Protein AF-A0A8H7QJW5-F1 (afdb_monomer)

Organism: NCBI:txid64648

Sequence (229 aa):
MGAQTSKVARKLPTKARPETLKNVPTESPTTLASTAPAFAESKTELIEEDGRDPQLHEKLKSLGPVTIQPTVTKMRTSDTMLGIIKKRNEAEQKEIKGLTVSDGLISIDSLFTLLEQRKRLNPGEIDKPEIRQALLKKYEIDEPTLSTLLNNYNTMSIMPPAIDDKEERRVSVWITDKVDWETQVRNVHERNEKIKKERQEAIKDNNRALKQEGEKEDQKLKDLFDESY

Radius of gyration: 37.36 Å; Cα contacts (8 Å, |Δi|>4): 120; chains: 1; bounding box: 93×72×127 Å

Structure (mmCIF, N/CA/C/O backbone):
data_AF-A0A8H7QJW5-F1
#
_entry.id   AF-A0A8H7QJW5-F1
#
loop_
_atom_site.group_PDB
_atom_site.id
_atom_site.type_symbol
_atom_site.label_atom_id
_atom_site.label_alt_id
_atom_site.label_comp_id
_atom_site.label_asym_id
_atom_site.label_entity_id
_atom_site.label_seq_id
_atom_site.pdbx_PDB_ins_code
_atom_site.Cartn_x
_atom_site.Cartn_y
_atom_site.Cartn_z
_atom_site.occupancy
_atom_site.B_iso_or_equiv
_atom_site.auth_seq_id
_atom_site.auth_comp_id
_atom_site.auth_asym_id
_atom_site.auth_atom_id
_atom_site.pdbx_PDB_model_num
ATOM 1 N N . MET A 1 1 ? -65.059 -4.384 53.707 1.00 46.22 1 MET A N 1
ATOM 2 C CA . MET A 1 1 ? -65.065 -5.514 52.748 1.00 46.22 1 MET A CA 1
ATOM 3 C C . MET A 1 1 ? -64.548 -4.958 51.426 1.00 46.22 1 MET A C 1
ATOM 5 O O . MET A 1 1 ? -65.096 -3.961 51.002 1.00 46.22 1 MET A O 1
ATOM 9 N N . GLY A 1 2 ? -63.477 -5.379 50.760 1.00 47.53 2 GLY A N 1
ATOM 10 C CA . GLY A 1 2 ? -62.677 -6.599 50.779 1.00 47.53 2 GLY A CA 1
ATOM 11 C C . GLY A 1 2 ? -62.373 -6.924 49.310 1.00 47.53 2 GLY A C 1
ATOM 12 O O . GLY A 1 2 ? -63.203 -7.541 48.660 1.00 47.53 2 GLY A O 1
ATOM 13 N N . ALA A 1 3 ? -61.243 -6.462 48.765 1.00 43.09 3 ALA A N 1
ATOM 14 C CA . ALA A 1 3 ? -60.819 -6.786 47.398 1.00 43.09 3 ALA A CA 1
ATOM 15 C C . ALA A 1 3 ? -59.306 -7.053 47.376 1.00 43.09 3 ALA A C 1
ATOM 17 O O . ALA A 1 3 ? -58.499 -6.187 47.045 1.00 43.09 3 ALA A O 1
ATOM 18 N N . GLN A 1 4 ? -58.919 -8.263 47.786 1.00 48.88 4 GLN A N 1
ATOM 19 C CA . GLN A 1 4 ? -57.585 -8.802 47.538 1.00 48.88 4 GLN A CA 1
ATOM 20 C C . GLN A 1 4 ? -57.572 -9.444 46.148 1.00 48.88 4 GLN A C 1
ATOM 22 O O . GLN A 1 4 ? -58.230 -10.455 45.919 1.00 48.88 4 GLN A O 1
ATOM 27 N N . THR A 1 5 ? -56.815 -8.870 45.215 1.00 48.28 5 THR A N 1
ATOM 28 C CA . THR A 1 5 ? -56.518 -9.506 43.928 1.00 48.28 5 THR A CA 1
ATOM 29 C C . THR A 1 5 ? -55.255 -10.351 44.096 1.00 48.28 5 THR A C 1
ATOM 31 O O . THR A 1 5 ? -54.130 -9.856 44.174 1.00 48.28 5 THR A O 1
ATOM 34 N N . SER A 1 6 ? -55.437 -11.662 44.233 1.00 55.91 6 SER A N 1
ATOM 35 C CA . SER A 1 6 ? -54.343 -12.621 44.364 1.00 55.91 6 SER A CA 1
ATOM 36 C C . SER A 1 6 ? -53.583 -12.742 43.039 1.00 55.91 6 SER A C 1
ATOM 38 O O . SER A 1 6 ? -54.062 -13.358 42.085 1.00 55.91 6 SER A O 1
ATOM 40 N N . LYS A 1 7 ? -52.375 -12.174 42.974 1.00 59.06 7 LYS A N 1
ATOM 41 C CA . LYS A 1 7 ? -51.419 -12.432 41.890 1.00 59.06 7 LYS A CA 1
ATOM 42 C C . LYS A 1 7 ? -50.888 -13.860 42.028 1.00 59.06 7 LYS A C 1
ATOM 44 O O . LYS A 1 7 ? -50.027 -14.131 42.860 1.00 59.06 7 LYS A O 1
ATOM 49 N N . VAL A 1 8 ? -51.386 -14.779 41.204 1.00 53.84 8 VAL A N 1
ATOM 50 C CA . VAL A 1 8 ? -50.804 -16.120 41.067 1.00 53.84 8 VAL A CA 1
ATOM 51 C C . VAL A 1 8 ? -49.474 -15.986 40.323 1.00 53.84 8 VAL A C 1
ATOM 53 O O . VAL A 1 8 ? -49.431 -15.846 39.100 1.00 53.84 8 VAL A O 1
ATOM 56 N N . ALA A 1 9 ? -48.373 -15.999 41.074 1.00 62.84 9 ALA A N 1
ATOM 57 C CA . ALA A 1 9 ? -47.033 -16.125 40.522 1.00 62.84 9 ALA A CA 1
ATOM 58 C C . ALA A 1 9 ? -46.901 -17.515 39.882 1.00 62.84 9 ALA A C 1
ATOM 60 O O . ALA A 1 9 ? -46.851 -18.532 40.576 1.00 62.84 9 ALA A O 1
ATOM 61 N N . ARG A 1 10 ? -46.886 -17.572 38.545 1.00 64.44 10 ARG A N 1
ATOM 62 C CA . ARG A 1 10 ? -46.635 -18.816 37.807 1.00 64.44 10 ARG A CA 1
ATOM 63 C C . ARG A 1 10 ? -45.230 -19.302 38.166 1.00 64.44 10 ARG A C 1
ATOM 65 O O . ARG A 1 10 ? -44.246 -18.672 37.789 1.00 64.44 10 ARG A O 1
ATOM 72 N N . LYS A 1 11 ? -45.135 -20.403 38.914 1.00 69.06 11 LYS A N 1
ATOM 73 C CA . LYS A 1 11 ? -43.858 -21.067 39.195 1.00 69.06 11 LYS A CA 1
ATOM 74 C C . LYS A 1 11 ? -43.354 -21.685 37.894 1.00 69.06 11 LYS A C 1
ATOM 76 O O . LYS A 1 11 ? -44.011 -22.571 37.348 1.00 69.06 11 LYS A O 1
ATOM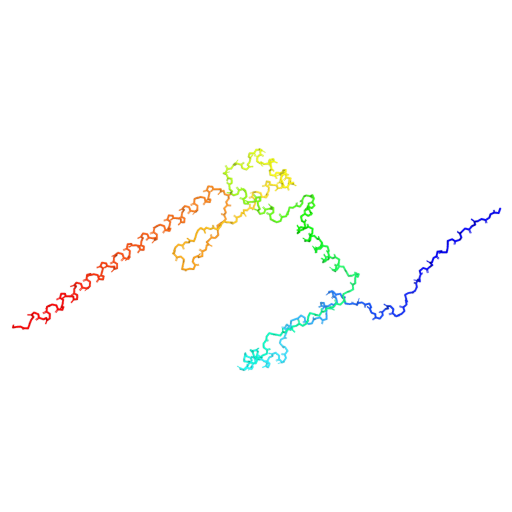 81 N N . LEU A 1 12 ? -42.219 -21.205 37.385 1.00 69.69 12 LEU A N 1
ATOM 82 C CA . LEU A 1 12 ? -41.553 -21.868 36.269 1.00 69.69 12 LEU A CA 1
ATOM 83 C C . LEU A 1 12 ? -41.117 -23.279 36.710 1.00 69.69 12 LEU A C 1
ATOM 85 O O . LEU A 1 12 ? -40.695 -23.450 37.859 1.00 69.69 12 LEU A O 1
ATOM 89 N N . PRO A 1 13 ? -41.213 -24.294 35.833 1.00 70.31 13 PRO A N 1
ATOM 90 C CA . PRO A 1 13 ? -40.747 -25.639 36.144 1.00 70.31 13 PRO A CA 1
ATOM 91 C C . PRO A 1 13 ? -39.247 -25.624 36.460 1.00 70.31 13 PRO A C 1
ATOM 93 O O . PRO A 1 13 ? -38.435 -25.227 35.630 1.00 70.31 13 PRO A O 1
ATOM 96 N N . THR A 1 14 ? -38.874 -26.074 37.657 1.00 70.19 14 THR A N 1
ATOM 97 C CA . THR A 1 14 ? -37.474 -26.148 38.117 1.00 70.19 14 THR A CA 1
ATOM 98 C C . THR A 1 14 ? -36.741 -27.395 37.625 1.00 70.19 14 THR A C 1
ATOM 100 O O . THR A 1 14 ? -35.524 -27.486 37.758 1.00 70.19 14 THR A O 1
ATOM 103 N N . LYS A 1 15 ? -37.461 -28.364 37.049 1.00 69.62 15 LYS A N 1
ATOM 104 C CA . LYS A 1 15 ? -36.891 -29.581 36.463 1.00 69.62 15 LYS A CA 1
ATOM 105 C C . LYS A 1 15 ? -37.084 -29.554 34.952 1.00 69.62 15 LYS A C 1
ATOM 107 O O . LYS A 1 15 ? -38.214 -29.443 34.475 1.00 69.62 15 LYS A O 1
ATOM 112 N N . ALA A 1 16 ? -35.978 -29.650 34.216 1.00 66.88 16 ALA A N 1
ATOM 113 C CA . ALA A 1 16 ? -35.997 -29.728 32.762 1.00 66.88 16 ALA A CA 1
ATOM 114 C C . ALA A 1 16 ? -36.763 -30.982 32.313 1.00 66.88 16 ALA A C 1
ATOM 116 O O . ALA A 1 16 ? -36.558 -32.074 32.848 1.00 66.88 16 ALA A O 1
ATOM 117 N N . ARG A 1 17 ? -37.659 -30.830 31.332 1.00 73.50 17 ARG A N 1
ATOM 118 C CA . ARG A 1 17 ? -38.374 -31.967 30.742 1.00 73.50 17 ARG A CA 1
ATOM 119 C C . ARG A 1 17 ? -37.372 -32.835 29.967 1.00 73.50 17 ARG A C 1
ATOM 121 O O . ARG A 1 17 ? -36.593 -32.287 29.185 1.00 73.50 17 ARG A O 1
ATOM 128 N N . PRO A 1 18 ? -37.411 -34.171 30.095 1.00 66.69 18 PRO A N 1
ATOM 129 C CA . PRO A 1 18 ? -36.484 -35.052 29.381 1.00 66.69 18 PRO A CA 1
ATOM 130 C C . PRO A 1 18 ? -36.607 -34.924 27.853 1.00 66.69 18 PRO A C 1
ATOM 132 O O . PRO A 1 18 ? -35.626 -35.087 27.135 1.00 66.69 18 PRO A O 1
ATOM 135 N N . GLU A 1 19 ? -37.783 -34.545 27.346 1.00 69.44 19 GLU A N 1
ATOM 136 C CA . GLU A 1 19 ? -38.021 -34.288 25.919 1.00 69.44 19 GLU A CA 1
ATOM 137 C C . GLU A 1 19 ? -37.214 -33.097 25.379 1.00 69.44 19 GLU A C 1
ATOM 139 O O . GLU A 1 19 ? -36.793 -33.114 24.226 1.00 69.44 19 GLU A O 1
ATOM 144 N N . THR A 1 20 ? -36.921 -32.094 26.217 1.00 63.91 20 THR A N 1
ATOM 145 C CA . THR A 1 20 ? -36.122 -30.923 25.813 1.00 63.91 20 THR A CA 1
ATOM 146 C C . THR A 1 20 ? -34.616 -31.190 25.767 1.00 63.91 20 THR A C 1
ATOM 148 O O . THR A 1 20 ? -33.890 -30.391 25.188 1.00 63.91 20 THR A O 1
ATOM 151 N N . LEU A 1 21 ? -34.139 -32.311 26.323 1.00 62.50 21 LEU A N 1
ATOM 152 C CA . LEU A 1 21 ? -32.713 -32.669 26.345 1.00 62.50 21 LEU A CA 1
ATOM 153 C C . LEU A 1 21 ? -32.250 -33.408 25.080 1.00 62.50 21 LEU A C 1
ATOM 155 O O . LEU A 1 21 ? -31.060 -33.414 24.791 1.00 62.50 21 LEU A O 1
ATOM 159 N N . LYS A 1 22 ? -33.169 -34.007 24.307 1.00 62.78 22 LYS A N 1
ATOM 160 C CA . LYS A 1 22 ? -32.825 -34.835 23.133 1.00 62.78 22 LYS A CA 1
ATOM 161 C C . LYS A 1 22 ? -32.349 -34.037 21.912 1.00 62.78 22 LYS A C 1
ATOM 163 O O . LYS A 1 22 ? -31.665 -34.595 21.068 1.00 62.78 22 LYS A O 1
ATOM 168 N N . ASN A 1 23 ? -32.684 -32.746 21.838 1.00 63.19 23 ASN A N 1
ATOM 169 C CA . ASN A 1 23 ? -32.371 -31.873 20.697 1.00 63.19 23 ASN A CA 1
ATOM 170 C C . ASN A 1 23 ? -31.413 -30.725 21.056 1.00 63.19 23 ASN A C 1
ATOM 172 O O . ASN A 1 23 ? -31.317 -29.750 20.307 1.00 63.19 23 ASN A O 1
ATOM 176 N N . VAL A 1 24 ? -30.734 -30.794 22.206 1.00 69.75 24 VAL A N 1
ATOM 177 C CA . VAL A 1 24 ? -29.747 -29.772 22.572 1.00 69.75 24 VAL A CA 1
ATOM 178 C C . VAL A 1 24 ? -28.482 -30.016 21.753 1.00 69.75 24 VAL A C 1
ATOM 180 O O . VAL A 1 24 ? -27.931 -31.113 21.826 1.00 69.75 24 VAL A O 1
ATOM 183 N N . PRO A 1 25 ? -27.997 -29.024 20.990 1.00 71.12 25 PRO A N 1
ATOM 184 C CA . PRO A 1 25 ? -26.762 -29.190 20.252 1.00 71.12 25 PRO A CA 1
ATOM 185 C C . PRO A 1 25 ? -25.586 -29.353 21.221 1.00 71.12 25 PRO A C 1
ATOM 187 O O . PRO A 1 25 ? -25.349 -28.496 22.076 1.00 71.12 25 PRO A O 1
ATOM 190 N N . THR A 1 26 ? -24.884 -30.479 21.109 1.00 71.69 26 THR A N 1
ATOM 191 C CA . THR A 1 26 ? -23.718 -30.834 21.936 1.00 71.69 26 THR A CA 1
ATOM 192 C C . THR A 1 26 ? -22.400 -30.401 21.312 1.00 71.69 26 THR A C 1
ATOM 194 O O . THR A 1 26 ? -21.393 -30.332 22.010 1.00 71.69 26 THR A O 1
ATOM 197 N N . GLU A 1 27 ? -22.406 -30.108 20.014 1.00 71.25 27 GLU A N 1
ATOM 198 C CA . GLU A 1 27 ? -21.210 -29.781 19.249 1.00 71.25 27 GLU A CA 1
ATOM 199 C C . GLU A 1 27 ? -20.764 -28.336 19.522 1.00 71.25 27 GLU A C 1
ATOM 201 O O . GLU A 1 27 ? -21.554 -27.387 19.489 1.00 71.25 27 GLU A O 1
ATOM 206 N N . SER A 1 28 ? -19.478 -28.171 19.807 1.00 71.31 28 SER A N 1
ATOM 207 C CA . SER A 1 28 ? -18.754 -26.903 19.833 1.00 71.31 28 SER A CA 1
ATOM 208 C C . SER A 1 28 ? -17.561 -26.963 18.866 1.00 71.31 28 SER A C 1
ATOM 210 O O . SER A 1 28 ? -17.103 -28.056 18.520 1.00 71.31 28 SER A O 1
ATOM 212 N N . PRO A 1 29 ? -17.004 -25.818 18.437 1.00 67.50 29 PRO A N 1
ATOM 213 C CA . PRO A 1 29 ? -15.763 -25.758 17.664 1.00 67.50 29 PRO A CA 1
ATOM 214 C C . PRO A 1 29 ? -14.622 -26.521 18.351 1.00 67.50 29 PRO A C 1
ATOM 216 O O . PRO A 1 29 ? -13.833 -27.184 17.688 1.00 67.50 29 PRO A O 1
ATOM 219 N N . THR A 1 30 ? -14.573 -26.490 19.686 1.00 66.88 30 THR A N 1
ATOM 220 C CA . THR A 1 30 ? -13.589 -27.229 20.487 1.00 66.88 30 THR A CA 1
ATOM 221 C C . THR A 1 30 ? -13.781 -28.742 20.393 1.00 66.88 30 THR A C 1
ATOM 223 O O . THR A 1 30 ? -12.801 -29.467 20.273 1.00 66.88 30 THR A O 1
ATOM 226 N N . THR A 1 31 ? -15.022 -29.241 20.410 1.00 66.00 31 THR A N 1
ATOM 227 C CA . THR A 1 31 ? -15.274 -30.681 20.228 1.00 66.00 31 THR A CA 1
ATOM 228 C C . THR A 1 31 ? -15.102 -31.113 18.773 1.00 66.00 31 THR A C 1
ATOM 230 O O . THR A 1 31 ? -14.599 -32.204 18.530 1.00 66.00 31 THR A O 1
ATOM 233 N N . LEU A 1 32 ? -15.448 -30.257 17.804 1.00 64.75 32 LEU A N 1
ATOM 234 C CA . LEU A 1 32 ? -15.258 -30.527 16.374 1.00 64.75 32 LEU A CA 1
ATOM 235 C C . LEU A 1 32 ? -13.779 -30.624 15.993 1.00 64.75 32 LEU A C 1
ATOM 237 O O . LEU A 1 32 ? -13.416 -31.477 15.193 1.00 64.75 32 LEU A O 1
ATOM 241 N N . ALA A 1 33 ? -12.915 -29.806 16.601 1.00 61.41 33 ALA A N 1
ATOM 242 C CA . ALA A 1 33 ? -11.469 -29.909 16.408 1.00 61.41 33 ALA A CA 1
ATOM 243 C C . ALA A 1 33 ? -10.906 -31.274 16.849 1.00 61.41 33 ALA A C 1
ATOM 245 O O . ALA A 1 33 ? -9.884 -31.701 16.327 1.00 61.41 33 ALA A O 1
ATOM 246 N N . SER A 1 34 ? -11.572 -31.964 17.785 1.00 61.12 34 SER A N 1
ATOM 247 C CA . SER A 1 34 ? -11.175 -33.311 18.223 1.00 61.12 34 SER A CA 1
ATOM 248 C C . SER A 1 34 ? -11.753 -34.446 17.373 1.00 61.12 34 SER A C 1
ATOM 250 O O . SER A 1 34 ? -11.223 -35.552 17.408 1.00 61.12 34 SER A O 1
ATOM 252 N N . THR A 1 35 ? -12.841 -34.199 16.633 1.00 60.25 35 THR A N 1
ATOM 253 C CA . THR A 1 35 ? -13.547 -35.229 15.849 1.00 60.25 35 THR A CA 1
ATOM 254 C C . THR A 1 35 ? -13.316 -35.126 14.350 1.00 60.25 35 THR A C 1
ATOM 256 O O . THR A 1 35 ? -13.531 -36.108 13.641 1.00 60.25 35 THR A O 1
ATOM 259 N N . ALA A 1 36 ? -12.878 -33.974 13.847 1.00 57.34 36 ALA A N 1
ATOM 260 C CA . ALA A 1 36 ? -12.430 -33.858 12.475 1.00 57.34 36 ALA A CA 1
ATOM 261 C C . ALA A 1 36 ? -11.042 -34.508 12.360 1.00 57.34 36 ALA A C 1
ATOM 263 O O . ALA A 1 36 ? -10.110 -34.033 13.013 1.00 57.34 36 ALA A O 1
ATOM 264 N N . PRO A 1 37 ? -10.848 -35.535 11.511 1.00 54.12 37 PRO A N 1
ATOM 265 C CA . PRO A 1 37 ? -9.528 -35.777 10.963 1.00 54.12 37 PRO A CA 1
ATOM 266 C C . PRO A 1 37 ? -9.196 -34.541 10.126 1.00 54.12 37 PRO A C 1
ATOM 268 O O . PRO A 1 37 ? -9.590 -34.416 8.966 1.00 54.12 37 PRO A O 1
ATOM 271 N N . ALA A 1 38 ? -8.539 -33.567 10.757 1.00 53.62 38 ALA A N 1
ATOM 272 C CA . ALA A 1 38 ? -7.762 -32.585 10.036 1.00 53.62 38 ALA A CA 1
ATOM 273 C C . ALA A 1 38 ? -6.866 -33.399 9.109 1.00 53.62 38 ALA A C 1
ATOM 275 O O . ALA A 1 38 ? -6.151 -34.263 9.598 1.00 53.62 38 ALA A O 1
ATOM 276 N N . PHE A 1 39 ? -7.049 -33.206 7.801 1.00 53.44 39 PHE A N 1
ATOM 277 C CA . PHE A 1 39 ? -6.088 -33.490 6.741 1.00 53.44 39 PHE A CA 1
ATOM 278 C C . PHE A 1 39 ? -5.158 -34.673 7.037 1.00 53.44 39 PHE A C 1
ATOM 280 O O . PHE A 1 39 ? -4.237 -34.511 7.822 1.00 53.44 39 PHE A O 1
ATOM 287 N N . ALA A 1 40 ? -5.379 -35.839 6.423 1.00 53.62 40 ALA A N 1
ATOM 288 C CA . ALA A 1 40 ? -4.591 -37.045 6.690 1.00 53.62 40 ALA A CA 1
ATOM 289 C C . ALA A 1 40 ? -3.071 -36.747 6.665 1.00 53.62 40 ALA A C 1
ATOM 291 O O . ALA A 1 40 ? -2.463 -36.661 5.599 1.00 53.62 40 ALA A O 1
ATOM 292 N N . GLU A 1 41 ? -2.475 -36.525 7.845 1.00 60.53 41 GLU A N 1
ATOM 293 C CA . GLU A 1 41 ? -1.050 -36.198 7.996 1.00 60.53 41 GLU A CA 1
ATOM 294 C C . GLU A 1 41 ? -0.190 -37.374 7.513 1.00 60.53 41 GLU A C 1
ATOM 296 O O . GLU A 1 41 ? 0.930 -37.196 7.035 1.00 60.53 41 GLU A O 1
ATOM 301 N N . SER A 1 42 ? -0.759 -38.579 7.573 1.00 63.22 42 SER A N 1
ATOM 302 C CA . SER A 1 42 ? -0.266 -39.796 6.950 1.00 63.22 42 SER A CA 1
ATOM 303 C C . SER A 1 42 ? -1.110 -40.157 5.727 1.00 63.22 42 SER A C 1
ATOM 305 O O . SER A 1 42 ? -2.341 -40.132 5.763 1.00 63.22 42 SER A O 1
ATOM 307 N N . LYS A 1 43 ? -0.448 -40.545 4.630 1.00 67.75 43 LYS A N 1
ATOM 308 C CA . LYS A 1 43 ? -1.141 -41.174 3.503 1.00 67.75 43 LYS A CA 1
ATOM 309 C C . LYS A 1 43 ? -1.729 -42.490 3.998 1.00 67.75 43 LYS A C 1
ATOM 311 O O . LYS A 1 43 ? -0.998 -43.379 4.425 1.00 67.75 43 LYS A O 1
ATOM 316 N N . THR A 1 44 ? -3.050 -42.596 3.987 1.00 78.25 44 THR A N 1
ATOM 317 C CA . THR A 1 44 ? -3.717 -43.885 4.157 1.00 78.25 44 THR A CA 1
ATOM 318 C C . THR A 1 44 ? -3.438 -44.747 2.924 1.00 78.25 44 THR A C 1
ATOM 320 O O . THR A 1 44 ? -3.163 -44.210 1.851 1.00 78.25 44 THR A O 1
ATOM 323 N N . GLU A 1 45 ? -3.514 -46.074 3.053 1.00 76.31 45 GLU A N 1
ATOM 324 C CA . GLU A 1 45 ? -3.233 -47.015 1.949 1.00 76.31 45 GLU A CA 1
ATOM 325 C C . GLU A 1 45 ? -4.006 -46.659 0.666 1.00 76.31 45 GLU A C 1
ATOM 327 O O . GLU A 1 45 ? -3.448 -46.673 -0.426 1.00 76.31 45 GLU A O 1
ATOM 332 N N . LEU A 1 46 ? -5.249 -46.193 0.813 1.00 77.50 46 LEU A N 1
ATOM 333 C CA . LEU A 1 46 ? -6.102 -45.754 -0.293 1.00 77.50 46 LEU A CA 1
ATOM 334 C C . LEU A 1 46 ? -5.543 -44.520 -1.034 1.00 77.50 46 LEU A C 1
ATOM 336 O O . LEU A 1 46 ? -5.597 -44.450 -2.257 1.00 77.50 46 LEU A O 1
ATOM 340 N N . ILE A 1 47 ? -4.936 -43.570 -0.312 1.00 77.50 47 ILE A N 1
ATOM 341 C CA . ILE A 1 47 ? -4.289 -42.383 -0.902 1.00 77.50 47 ILE A CA 1
ATOM 342 C C . ILE A 1 47 ? -2.997 -42.776 -1.637 1.00 77.50 47 ILE A C 1
ATOM 344 O O . ILE A 1 47 ? -2.623 -42.144 -2.629 1.00 77.50 47 ILE A O 1
ATOM 348 N N . GLU A 1 48 ? -2.285 -43.798 -1.155 1.00 81.38 48 GLU A N 1
ATOM 349 C CA . GLU A 1 48 ? -1.081 -44.296 -1.826 1.00 81.38 48 GLU A CA 1
ATOM 350 C C . GLU A 1 48 ? -1.394 -45.048 -3.120 1.00 81.38 48 GLU A C 1
ATOM 352 O O . GLU A 1 48 ? -0.663 -44.889 -4.099 1.00 81.38 48 GLU A O 1
ATOM 357 N N . GLU A 1 49 ? -2.471 -45.833 -3.136 1.00 82.44 49 GLU A N 1
ATOM 358 C CA . GLU A 1 49 ? -2.955 -46.525 -4.332 1.00 82.44 49 GLU A CA 1
ATOM 359 C C . GLU A 1 49 ? -3.446 -45.536 -5.395 1.00 82.44 49 GLU A C 1
ATOM 361 O O . GLU A 1 49 ? -3.002 -45.612 -6.543 1.00 82.44 49 GLU A O 1
ATOM 366 N N . ASP A 1 50 ? -4.251 -44.543 -5.006 1.00 79.81 50 ASP A N 1
ATOM 367 C CA . ASP A 1 50 ? -4.719 -43.487 -5.913 1.00 79.81 50 ASP A CA 1
ATOM 368 C C . ASP A 1 50 ? -3.551 -42.678 -6.497 1.00 79.81 50 ASP A C 1
ATOM 370 O O . ASP A 1 50 ? -3.535 -42.358 -7.684 1.00 79.81 50 ASP A O 1
ATOM 374 N N . GLY A 1 51 ? -2.522 -42.388 -5.691 1.00 79.38 51 GLY A N 1
ATOM 375 C CA . GLY A 1 51 ? -1.326 -41.670 -6.142 1.00 79.38 51 GLY A CA 1
ATOM 376 C C . GLY A 1 51 ? -0.464 -42.438 -7.151 1.00 79.38 51 GLY A C 1
ATOM 377 O O . GLY A 1 51 ? 0.384 -41.832 -7.809 1.00 79.38 51 GLY A O 1
ATOM 378 N N . ARG A 1 52 ? -0.660 -43.756 -7.278 1.00 84.44 52 ARG A N 1
ATOM 379 C CA . ARG A 1 52 ? 0.016 -44.612 -8.266 1.00 84.44 52 ARG A CA 1
ATOM 380 C C . ARG A 1 52 ? -0.816 -44.832 -9.530 1.00 84.44 52 ARG A C 1
ATOM 382 O O . ARG A 1 52 ? -0.311 -45.461 -10.458 1.00 84.44 52 ARG A O 1
ATOM 389 N N . ASP A 1 53 ? -2.048 -44.325 -9.591 1.00 87.38 53 ASP A N 1
ATOM 390 C CA . ASP A 1 53 ? -2.920 -44.491 -10.751 1.00 87.38 53 ASP A CA 1
ATOM 391 C C . ASP A 1 53 ? -2.516 -43.533 -11.896 1.00 87.38 53 ASP A C 1
ATOM 393 O O . ASP A 1 53 ? -2.674 -42.312 -11.774 1.00 87.38 53 ASP A O 1
ATOM 397 N N . PRO A 1 54 ? -2.035 -44.046 -13.048 1.00 85.62 54 PRO A N 1
ATOM 398 C CA . PRO A 1 54 ? -1.678 -43.215 -14.199 1.00 85.62 54 PRO A CA 1
ATOM 399 C C . PRO A 1 54 ? -2.885 -42.491 -14.818 1.00 85.62 54 PRO A C 1
ATOM 401 O O . PRO A 1 54 ? -2.703 -41.511 -15.539 1.00 85.62 54 PRO A O 1
ATOM 404 N N . GLN A 1 55 ? -4.112 -42.943 -14.536 1.00 88.38 55 GLN A N 1
ATOM 405 C CA . GLN A 1 55 ? -5.360 -42.342 -15.014 1.00 88.38 55 GLN A CA 1
ATOM 406 C C . GLN A 1 55 ? -6.060 -41.471 -13.963 1.00 88.38 55 GLN A C 1
ATOM 408 O O . GLN A 1 55 ? -7.164 -40.977 -14.215 1.00 88.38 55 GLN A O 1
ATOM 413 N N . LEU A 1 56 ? -5.431 -41.218 -12.809 1.00 84.44 56 LEU A N 1
ATOM 414 C CA . LEU A 1 56 ? -6.012 -40.412 -11.730 1.00 84.44 56 LEU A CA 1
ATOM 415 C C . LEU A 1 56 ? -6.520 -39.055 -12.239 1.00 84.44 56 LEU A C 1
ATOM 417 O O . LEU A 1 56 ? -7.641 -38.641 -11.945 1.00 84.44 56 LEU A O 1
ATOM 421 N N . HIS A 1 57 ? -5.719 -38.369 -13.057 1.00 81.00 57 HIS A N 1
ATOM 422 C CA . HIS A 1 57 ? -6.075 -37.056 -13.592 1.00 81.00 57 HIS A CA 1
ATOM 423 C C . HIS A 1 57 ? -7.273 -37.086 -14.548 1.00 81.00 57 HIS A C 1
ATOM 425 O O . HIS A 1 57 ? -8.043 -36.125 -14.579 1.00 81.00 57 HIS A O 1
ATOM 431 N N . GLU A 1 58 ? -7.454 -38.158 -15.320 1.00 86.19 58 GLU A N 1
ATOM 432 C CA . GLU A 1 58 ? -8.616 -38.316 -16.202 1.00 86.19 58 GLU A CA 1
ATOM 433 C C . GLU A 1 58 ? -9.885 -38.575 -15.382 1.00 86.19 58 GLU A C 1
ATOM 435 O O . GLU A 1 58 ? -10.916 -37.940 -15.614 1.00 86.19 58 GLU A O 1
ATOM 440 N N . LYS A 1 59 ? -9.784 -39.418 -14.346 1.00 82.44 59 LYS A N 1
ATOM 441 C CA . LYS A 1 59 ? -10.884 -39.708 -13.416 1.00 82.44 59 LYS A CA 1
ATOM 442 C C . LYS A 1 59 ? -11.305 -38.468 -12.621 1.00 82.44 59 LYS A C 1
ATOM 444 O O . LYS A 1 59 ? -12.497 -38.168 -12.558 1.00 82.44 59 LYS A O 1
ATOM 449 N N . LEU A 1 60 ? -10.356 -37.682 -12.107 1.00 81.38 60 LEU A N 1
ATOM 450 C CA . LEU A 1 60 ? -10.641 -36.421 -11.406 1.00 81.38 60 LEU A CA 1
ATOM 451 C C . LEU A 1 60 ? -11.304 -35.380 -12.318 1.00 81.38 60 LEU A C 1
ATOM 453 O O . LEU A 1 60 ? -12.230 -34.692 -11.892 1.00 81.38 60 LEU A O 1
ATOM 457 N N . LYS A 1 61 ? -10.886 -35.291 -13.589 1.00 83.38 61 LYS A N 1
ATOM 458 C CA . LYS A 1 61 ? -11.546 -34.425 -14.580 1.00 83.38 61 LYS A CA 1
ATOM 459 C C . LYS A 1 61 ? -12.985 -34.865 -14.864 1.00 83.38 61 LYS A C 1
ATOM 461 O O . LYS A 1 61 ? -13.841 -34.004 -15.038 1.00 83.38 61 LYS A O 1
ATOM 466 N N . SER A 1 62 ? -13.253 -36.173 -14.887 1.00 85.31 62 SER A N 1
ATOM 467 C CA . SER A 1 62 ? -14.598 -36.721 -15.126 1.00 85.31 62 SER A CA 1
ATOM 468 C C . SER A 1 62 ? -15.581 -36.483 -13.971 1.00 85.31 62 SER A C 1
ATOM 470 O O . SER A 1 62 ? -16.774 -36.322 -14.210 1.00 85.31 62 SER A O 1
ATOM 472 N N . LEU A 1 63 ? -15.083 -36.416 -12.730 1.00 82.25 63 LEU A N 1
ATOM 473 C CA . LEU A 1 63 ? -15.885 -36.167 -11.526 1.00 82.25 63 LEU A CA 1
ATOM 474 C C . LEU A 1 63 ? -16.397 -34.723 -11.437 1.00 82.25 63 LEU A C 1
ATOM 476 O O . LEU A 1 63 ? -17.445 -34.475 -10.842 1.00 82.25 63 LEU A O 1
ATOM 480 N N . GLY A 1 64 ? -15.677 -33.774 -12.041 1.00 82.06 64 GLY A N 1
ATOM 481 C CA . GLY A 1 64 ? -16.017 -32.357 -11.975 1.00 82.06 64 GLY A CA 1
ATOM 482 C C . GLY A 1 64 ? -15.898 -31.768 -10.558 1.00 82.06 64 GLY A C 1
ATOM 483 O O . GLY A 1 64 ? -15.413 -32.417 -9.629 1.00 82.06 64 GLY A O 1
ATOM 484 N N . PRO A 1 65 ? -16.295 -30.500 -10.371 1.00 80.56 65 PRO A N 1
ATOM 485 C CA . PRO A 1 65 ? -16.245 -29.853 -9.067 1.00 80.56 65 PRO A CA 1
ATOM 486 C C . PRO A 1 65 ? -17.248 -30.499 -8.100 1.00 80.56 65 PRO A C 1
ATOM 488 O O . PRO A 1 65 ? -18.464 -30.426 -8.291 1.00 80.56 65 PRO A O 1
ATOM 491 N N . VAL A 1 66 ? -16.737 -31.109 -7.029 1.00 77.94 66 VAL A N 1
ATOM 492 C CA . VAL A 1 66 ? -17.564 -31.710 -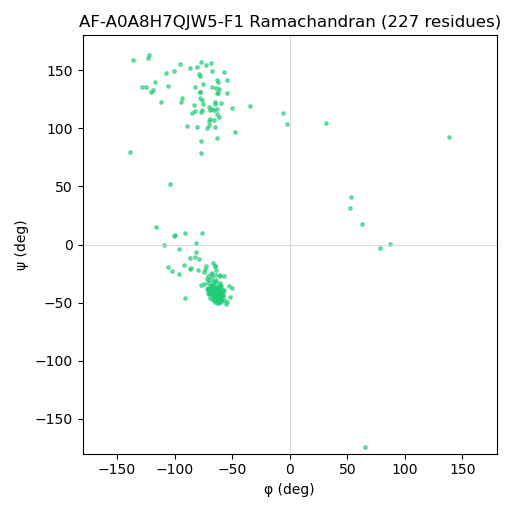5.977 1.00 77.94 66 VAL A CA 1
ATOM 493 C C . VAL A 1 66 ? -18.260 -30.602 -5.189 1.00 77.94 66 VAL A C 1
ATOM 495 O O . VAL A 1 66 ? -17.617 -29.770 -4.550 1.00 77.94 66 VAL A O 1
ATOM 498 N N . THR A 1 67 ? -19.593 -30.598 -5.217 1.00 78.75 67 THR A N 1
ATOM 499 C CA . THR A 1 67 ? -20.393 -29.687 -4.391 1.00 78.75 67 THR A CA 1
ATOM 500 C C . THR A 1 67 ? -20.495 -30.263 -2.987 1.00 78.75 67 THR A C 1
ATOM 502 O O . THR A 1 67 ? -21.278 -31.175 -2.725 1.00 78.75 67 THR A O 1
ATOM 505 N N . ILE A 1 68 ? -19.685 -29.736 -2.075 1.00 78.12 68 ILE A N 1
ATOM 506 C CA . ILE A 1 68 ? -19.768 -30.078 -0.657 1.00 78.12 68 ILE A CA 1
ATOM 507 C C . ILE A 1 68 ? -20.975 -29.336 -0.086 1.00 78.12 68 ILE A C 1
ATOM 509 O O . ILE A 1 68 ? -21.000 -28.105 -0.065 1.00 78.12 68 ILE A O 1
ATOM 513 N N . GLN A 1 69 ? -21.988 -30.078 0.363 1.00 79.94 69 GLN A N 1
ATOM 514 C CA . GLN A 1 69 ? -23.109 -29.469 1.073 1.00 79.94 69 GLN A CA 1
ATOM 515 C C . GLN A 1 69 ? -22.584 -28.838 2.368 1.00 79.94 69 GLN A C 1
ATOM 517 O O . GLN A 1 69 ? -21.860 -29.509 3.109 1.00 79.94 69 GLN A O 1
ATOM 522 N N . PRO A 1 70 ? -22.917 -27.571 2.667 1.00 67.62 70 PRO A N 1
ATOM 523 C CA . PRO A 1 70 ? -22.485 -26.949 3.904 1.00 67.62 70 PRO A CA 1
ATOM 524 C C . PRO A 1 70 ? -23.097 -27.716 5.077 1.00 67.62 70 PRO A C 1
ATOM 526 O O . PRO A 1 70 ? -24.313 -27.709 5.277 1.00 67.62 70 PRO A O 1
ATOM 529 N N . THR A 1 71 ? -22.255 -28.390 5.857 1.00 69.88 71 THR A N 1
ATOM 530 C CA . THR A 1 71 ? -22.680 -29.040 7.095 1.00 69.88 71 THR A CA 1
ATOM 531 C C . THR A 1 71 ? -23.135 -27.957 8.067 1.00 69.88 71 THR A C 1
ATOM 533 O O . THR A 1 71 ? -22.322 -27.271 8.687 1.00 69.88 71 THR A O 1
ATOM 536 N N . VAL A 1 72 ? -24.451 -27.768 8.193 1.00 65.75 72 VAL A N 1
ATOM 537 C CA . VAL A 1 72 ? -25.030 -26.864 9.193 1.00 65.75 72 VAL A CA 1
ATOM 538 C C . VAL A 1 72 ? -24.984 -27.568 10.544 1.00 65.75 72 VAL A C 1
ATOM 540 O O . VAL A 1 72 ? -25.978 -28.114 11.025 1.00 65.75 72 VAL A O 1
ATOM 543 N N . THR A 1 73 ? -23.807 -27.575 11.164 1.00 68.50 73 THR A N 1
ATOM 544 C CA . THR A 1 73 ? -23.676 -28.018 12.546 1.00 68.50 73 THR A CA 1
ATOM 545 C C . THR A 1 73 ? -24.420 -27.039 13.445 1.00 68.50 73 THR A C 1
ATOM 547 O O . THR A 1 73 ? -24.061 -25.865 13.566 1.00 68.50 73 THR A O 1
ATOM 550 N N . LYS A 1 74 ? -25.469 -27.523 14.114 1.00 69.12 74 LYS A N 1
ATOM 551 C CA . LYS A 1 74 ? -26.098 -26.775 15.202 1.00 69.12 74 LYS A CA 1
ATOM 552 C C . LYS A 1 74 ? -25.101 -26.750 16.356 1.00 69.12 74 LYS A C 1
ATOM 554 O O . LYS A 1 74 ? -24.862 -27.772 16.987 1.00 69.12 74 LYS A O 1
ATOM 559 N N . MET A 1 75 ? -24.499 -25.593 16.605 1.00 73.56 75 MET A N 1
ATOM 560 C CA . MET A 1 75 ? -23.539 -25.434 17.695 1.00 73.56 75 MET A CA 1
ATOM 561 C C . MET A 1 75 ? -24.240 -25.093 19.012 1.00 73.56 75 MET A C 1
ATOM 563 O O . MET A 1 75 ? -25.309 -24.472 19.037 1.00 73.56 75 MET A O 1
ATOM 567 N N . ARG A 1 76 ? -23.622 -25.481 20.128 1.00 78.00 76 ARG A N 1
ATOM 568 C CA . ARG A 1 76 ? -24.103 -25.166 21.474 1.00 78.00 76 ARG A CA 1
ATOM 569 C C . ARG A 1 76 ? -24.061 -23.657 21.728 1.00 78.00 76 ARG A C 1
ATOM 571 O O . ARG A 1 76 ? -22.999 -23.054 21.719 1.00 78.00 76 ARG A O 1
ATOM 578 N N . THR A 1 77 ? -25.195 -23.045 22.066 1.00 71.69 77 THR A N 1
ATOM 579 C CA . THR A 1 77 ? -25.307 -21.583 22.260 1.00 71.69 77 THR A CA 1
ATOM 580 C C . THR A 1 77 ? -24.499 -21.017 23.430 1.00 71.69 77 THR A C 1
ATOM 582 O O . THR A 1 77 ? -24.257 -19.813 23.460 1.00 71.69 77 THR A O 1
ATOM 585 N N . SER A 1 78 ? -24.091 -21.856 24.386 1.00 76.75 78 SER A N 1
ATOM 586 C CA . SER A 1 78 ? -23.303 -21.456 25.558 1.00 76.75 78 SER A CA 1
ATOM 587 C C . SER A 1 78 ? -21.788 -21.541 25.345 1.00 76.75 78 SER A C 1
ATOM 589 O O . SER A 1 78 ? -21.044 -21.502 26.321 1.00 76.75 78 SER A O 1
ATOM 591 N N . ASP A 1 79 ? -21.331 -21.759 24.115 1.00 77.75 79 ASP A N 1
ATOM 592 C CA . ASP A 1 79 ? -19.910 -21.860 23.813 1.00 77.75 79 ASP A CA 1
ATOM 593 C C . ASP A 1 79 ? -19.216 -20.484 23.813 1.00 77.75 79 ASP A C 1
ATOM 595 O O . ASP A 1 79 ? -19.745 -19.487 23.311 1.00 77.75 79 ASP A O 1
ATOM 599 N N . THR A 1 80 ? -18.014 -20.432 24.385 1.00 79.75 80 THR A N 1
ATOM 600 C CA . THR A 1 80 ? -17.226 -19.203 24.543 1.00 79.75 80 THR A CA 1
ATOM 601 C C . THR A 1 80 ? -16.719 -18.693 23.199 1.00 79.75 80 THR A C 1
ATOM 603 O O . THR A 1 80 ? -16.765 -17.487 22.943 1.00 79.75 80 THR A O 1
ATOM 606 N N . MET A 1 81 ? -16.314 -19.599 22.304 1.00 77.56 81 MET A N 1
ATOM 607 C CA . MET A 1 81 ? -15.842 -19.255 20.962 1.00 77.56 81 MET A CA 1
ATOM 608 C C . MET A 1 81 ? -16.944 -18.618 20.114 1.00 77.56 81 MET A C 1
ATOM 610 O O . MET A 1 81 ? -16.694 -17.614 19.447 1.00 77.56 81 MET A O 1
ATOM 614 N N . LEU A 1 82 ? -18.187 -19.103 20.206 1.00 81.50 82 LEU A N 1
ATOM 615 C CA . LEU A 1 82 ? -19.333 -18.446 19.566 1.00 81.50 82 LEU A CA 1
ATOM 616 C C . LEU A 1 82 ? -19.558 -17.018 20.075 1.00 81.50 82 LEU A C 1
ATOM 618 O O . LEU A 1 82 ? -19.941 -16.146 19.296 1.00 81.50 82 LEU A O 1
ATOM 622 N N . GLY A 1 83 ? -19.313 -16.761 21.362 1.00 82.25 83 GLY A N 1
ATOM 623 C CA . GLY A 1 83 ? -19.364 -15.412 21.927 1.00 82.25 83 GLY A CA 1
ATOM 624 C C . GLY A 1 83 ? -18.316 -14.480 21.313 1.00 82.25 83 GLY A C 1
ATOM 625 O O . GLY A 1 83 ? -18.628 -13.338 20.976 1.00 82.25 83 GLY A O 1
ATOM 626 N N . ILE A 1 84 ? -17.093 -14.976 21.111 1.00 84.38 84 ILE A N 1
ATOM 627 C CA . ILE A 1 84 ? -16.007 -14.225 20.464 1.00 84.38 84 ILE A CA 1
ATOM 628 C C . ILE A 1 84 ? -16.350 -13.935 18.999 1.00 84.38 84 ILE A C 1
ATOM 630 O O . ILE A 1 84 ? -16.228 -12.792 18.560 1.00 84.38 84 ILE A O 1
ATOM 634 N N . ILE A 1 85 ? -16.820 -14.941 18.256 1.00 84.81 85 ILE A N 1
ATOM 635 C CA . ILE A 1 85 ? -17.205 -14.798 16.843 1.00 84.81 85 ILE A CA 1
ATOM 636 C C . ILE A 1 85 ? -18.335 -13.775 16.692 1.00 84.81 85 ILE A C 1
ATOM 638 O O . ILE A 1 85 ? -18.250 -12.888 15.847 1.00 84.81 85 ILE A O 1
ATOM 642 N N . LYS A 1 86 ? -19.363 -13.832 17.550 1.00 86.44 86 LYS A N 1
ATOM 643 C CA . LYS A 1 86 ? -20.450 -12.841 17.543 1.00 86.44 86 LYS A CA 1
ATOM 644 C C . LYS A 1 86 ? -19.942 -11.427 17.793 1.00 86.44 86 LYS A C 1
ATOM 646 O O . LYS A 1 86 ? -20.294 -10.533 17.037 1.00 86.44 86 LYS A O 1
ATOM 651 N N . LYS A 1 87 ? -19.075 -11.228 18.792 1.00 84.69 87 LYS A N 1
ATOM 652 C CA . LYS A 1 87 ? -18.497 -9.905 19.075 1.00 84.69 87 LYS A CA 1
ATOM 653 C C . LYS A 1 87 ? -17.657 -9.364 17.917 1.00 84.69 87 LYS A C 1
ATOM 655 O O . LYS A 1 87 ? -17.714 -8.167 17.659 1.00 84.69 87 LYS A O 1
ATOM 660 N N . ARG A 1 88 ? -16.905 -10.221 17.217 1.00 83.00 88 ARG A N 1
ATOM 661 C CA . ARG A 1 88 ? -16.152 -9.825 16.014 1.00 83.00 88 ARG A CA 1
ATOM 662 C C . ARG A 1 88 ? -17.086 -9.406 14.883 1.00 83.00 88 ARG A C 1
ATOM 664 O O . ARG A 1 88 ? -16.945 -8.298 14.384 1.00 83.00 88 ARG A O 1
ATOM 671 N N . ASN A 1 89 ? -18.102 -10.213 14.578 1.00 84.75 89 ASN A N 1
ATOM 672 C CA . ASN A 1 89 ? -19.101 -9.863 13.565 1.00 84.75 89 ASN A CA 1
ATOM 673 C C . ASN A 1 89 ? -19.867 -8.579 13.923 1.00 84.75 89 ASN A C 1
ATOM 675 O O . ASN A 1 89 ? -20.187 -7.782 13.049 1.00 84.75 89 ASN A O 1
ATOM 679 N N . GLU A 1 90 ? -20.176 -8.358 15.202 1.00 84.31 90 GLU A N 1
ATOM 680 C CA . GLU A 1 90 ? -20.799 -7.115 15.667 1.00 84.31 90 GLU A CA 1
ATOM 681 C C . GLU A 1 90 ? -19.870 -5.906 15.506 1.00 84.31 90 GLU A C 1
ATOM 683 O O . GLU A 1 90 ? -20.352 -4.830 15.159 1.00 84.31 90 GLU A O 1
ATOM 688 N N . ALA A 1 91 ? -18.565 -6.060 15.746 1.00 76.00 91 ALA A N 1
ATOM 689 C CA . ALA A 1 91 ? -17.577 -5.003 15.538 1.00 76.00 91 ALA A CA 1
ATOM 690 C C . ALA A 1 91 ? -17.431 -4.656 14.048 1.00 76.00 91 ALA A C 1
ATOM 692 O O . ALA A 1 91 ? -17.562 -3.489 13.688 1.00 76.00 91 ALA A O 1
ATOM 693 N N . GLU A 1 92 ? -17.287 -5.663 13.183 1.00 77.75 92 GLU A N 1
ATOM 694 C CA . GLU A 1 92 ? -17.237 -5.480 11.726 1.00 77.75 92 GLU A CA 1
ATOM 695 C C . GLU A 1 92 ? -18.519 -4.826 11.198 1.00 77.75 92 GLU A C 1
ATOM 697 O O . GLU A 1 92 ? -18.471 -3.878 10.421 1.00 77.75 92 GLU A O 1
ATOM 702 N N . GLN A 1 93 ? -19.698 -5.261 11.657 1.00 78.88 93 GLN A N 1
ATOM 703 C CA . GLN A 1 93 ? -20.952 -4.632 11.239 1.00 78.88 93 GLN A CA 1
ATOM 704 C C . GLN A 1 93 ? -21.101 -3.192 11.731 1.00 78.88 93 GLN A C 1
ATOM 706 O O . GLN A 1 93 ? -21.761 -2.403 11.055 1.00 78.88 93 GLN A O 1
ATOM 711 N N . LYS A 1 94 ? -20.553 -2.841 12.899 1.00 70.50 94 LYS A N 1
ATOM 712 C CA . LYS A 1 94 ? -20.543 -1.452 13.383 1.00 70.50 94 LYS A CA 1
ATOM 713 C C . LYS A 1 94 ? -19.629 -0.580 12.528 1.00 70.50 94 LYS A C 1
ATOM 715 O O . LYS A 1 94 ? -20.043 0.520 12.171 1.00 70.50 94 LYS A O 1
ATOM 720 N N . GLU A 1 95 ? -18.470 -1.106 12.135 1.00 64.81 95 GLU A N 1
ATOM 721 C CA . GLU A 1 95 ? -17.553 -0.449 11.201 1.00 64.81 95 GLU A CA 1
ATOM 722 C C . GLU A 1 95 ? -18.215 -0.234 9.830 1.00 64.81 95 GLU A C 1
ATOM 724 O O . GLU A 1 95 ? -18.286 0.896 9.353 1.00 64.81 95 GLU A O 1
ATOM 729 N N . ILE A 1 96 ? -18.837 -1.272 9.258 1.00 67.12 96 ILE A N 1
ATOM 730 C CA . ILE A 1 96 ? -19.561 -1.192 7.975 1.00 67.12 96 ILE A CA 1
ATOM 731 C C . ILE A 1 96 ? -20.739 -0.204 8.039 1.00 67.12 96 ILE A C 1
ATOM 733 O O . ILE A 1 96 ? -21.035 0.482 7.062 1.00 67.12 96 ILE A O 1
ATOM 737 N N . LYS A 1 97 ? -21.437 -0.121 9.178 1.00 65.88 97 LYS A N 1
ATOM 738 C CA . LYS A 1 97 ? -22.586 0.784 9.369 1.00 65.88 97 LYS A CA 1
ATOM 739 C C . LYS A 1 97 ? -22.184 2.221 9.706 1.00 65.88 97 LYS A C 1
ATOM 741 O O . LYS A 1 97 ? -23.073 3.039 9.935 1.00 65.88 97 LYS A O 1
ATOM 746 N N . GLY A 1 98 ? -20.888 2.533 9.770 1.00 57.47 98 GLY A N 1
ATOM 747 C CA . GLY A 1 98 ? -20.407 3.869 10.120 1.00 57.47 98 GLY A CA 1
ATOM 748 C C . GLY A 1 98 ? -20.792 4.307 11.537 1.00 57.47 98 GLY A C 1
ATOM 749 O O . GLY A 1 98 ? -20.749 5.500 11.834 1.00 57.47 98 GLY A O 1
ATOM 750 N N . LEU A 1 99 ? -21.177 3.368 12.417 1.00 57.12 99 LEU A N 1
ATOM 751 C CA . LEU A 1 99 ? -21.353 3.654 13.838 1.00 57.12 99 LEU A CA 1
ATOM 752 C C . LEU A 1 99 ? -19.954 3.713 14.443 1.00 57.12 99 LEU A C 1
ATOM 754 O O . LEU A 1 99 ? -19.393 2.690 14.832 1.00 57.12 99 LEU A O 1
ATOM 758 N N . THR A 1 100 ? -19.411 4.927 14.392 1.00 51.47 100 THR A N 1
ATOM 759 C CA . THR A 1 100 ? -18.201 5.438 15.037 1.00 51.47 100 THR A CA 1
ATOM 760 C C . THR A 1 100 ? -17.514 4.414 15.930 1.00 51.47 100 THR A C 1
ATOM 762 O O . THR A 1 100 ? -17.956 4.103 17.039 1.00 51.47 100 THR A O 1
ATOM 765 N N . VAL A 1 101 ? -16.429 3.885 15.375 1.00 53.66 101 VAL A N 1
ATOM 766 C CA . VAL A 1 101 ? -15.165 3.634 16.057 1.00 53.66 101 VAL A CA 1
ATOM 767 C C . VAL A 1 101 ? -15.188 4.194 17.487 1.00 53.66 101 VAL A C 1
ATOM 769 O O . VAL A 1 101 ? -15.326 5.397 17.676 1.00 53.66 101 VAL A O 1
ATOM 772 N N . SER A 1 102 ? -15.152 3.315 18.488 1.00 55.47 102 SER A N 1
ATOM 773 C CA . SER A 1 102 ? -15.103 3.726 19.895 1.00 55.47 102 SER A CA 1
ATOM 774 C C . SER A 1 102 ? -13.928 4.671 20.134 1.00 55.47 102 SER A C 1
ATOM 776 O O . SER A 1 102 ? -12.856 4.404 19.587 1.00 55.47 102 SER A O 1
ATOM 778 N N . ASP A 1 103 ? -14.117 5.692 20.974 1.00 58.62 103 ASP A N 1
ATOM 779 C CA . ASP A 1 103 ? -13.106 6.678 21.373 1.00 58.62 103 ASP A CA 1
ATOM 780 C C . ASP A 1 103 ? -11.695 6.065 21.465 1.00 58.62 103 ASP A C 1
ATOM 782 O O . ASP A 1 103 ? -11.454 5.118 22.221 1.00 58.62 103 ASP A O 1
ATOM 786 N N . GLY A 1 104 ? -10.764 6.585 20.660 1.00 62.91 104 GLY A N 1
ATOM 787 C CA . GLY A 1 104 ? -9.361 6.157 20.633 1.00 62.91 104 GLY A CA 1
ATOM 788 C C . GLY A 1 104 ? -9.026 4.979 19.709 1.00 62.91 104 GLY A C 1
ATOM 789 O O . GLY A 1 104 ? -7.862 4.586 19.634 1.00 62.91 104 GLY A O 1
ATOM 790 N N . LEU A 1 105 ? -9.995 4.416 18.984 1.00 69.69 105 LEU A N 1
ATOM 791 C CA . LEU A 1 105 ? -9.713 3.546 17.841 1.00 69.69 105 LEU A CA 1
ATOM 792 C C . LEU A 1 105 ? -9.762 4.369 16.545 1.00 69.69 105 LEU A C 1
ATOM 794 O O . LEU A 1 105 ? -10.423 5.399 16.465 1.00 69.69 105 LEU A O 1
ATOM 798 N N . ILE A 1 106 ? -9.062 3.915 15.508 1.00 79.56 106 ILE A N 1
ATOM 799 C CA . ILE A 1 106 ? -9.129 4.489 14.160 1.00 79.56 106 ILE A CA 1
ATOM 800 C C . ILE A 1 106 ? -9.410 3.360 13.171 1.00 79.56 106 ILE A C 1
ATOM 802 O O . ILE A 1 106 ? -8.815 2.287 13.274 1.00 79.56 106 ILE A O 1
ATOM 806 N N . SER A 1 107 ? -10.331 3.579 12.228 1.00 82.06 107 SER A N 1
ATOM 807 C CA . SER A 1 107 ? -10.562 2.612 11.147 1.00 82.06 107 SER A CA 1
ATOM 808 C C . SER A 1 107 ? -9.345 2.551 10.220 1.00 82.06 107 SER A C 1
ATOM 810 O O . SER A 1 107 ? -8.644 3.550 10.023 1.00 82.06 107 SER A O 1
ATOM 812 N N . ILE A 1 108 ? -9.106 1.384 9.623 1.00 84.69 108 ILE A N 1
ATOM 813 C CA . ILE A 1 108 ? -7.975 1.136 8.720 1.00 84.69 108 ILE A CA 1
ATOM 814 C C . ILE A 1 108 ? -8.000 2.111 7.534 1.00 84.69 108 ILE A C 1
ATOM 816 O O . ILE A 1 108 ? -6.965 2.682 7.188 1.00 84.69 108 ILE A O 1
ATOM 820 N N . ASP A 1 109 ? -9.177 2.385 6.970 1.00 84.88 109 ASP A N 1
ATOM 821 C CA . ASP A 1 109 ? -9.329 3.305 5.835 1.00 84.88 109 ASP A CA 1
ATOM 822 C C . ASP A 1 109 ? -8.992 4.750 6.219 1.00 84.88 109 ASP A C 1
ATOM 824 O O . ASP A 1 109 ? -8.373 5.502 5.458 1.00 84.88 109 ASP A O 1
ATOM 828 N N . SER A 1 110 ? -9.358 5.138 7.440 1.00 86.81 110 SER A N 1
ATOM 829 C CA . SER A 1 110 ? -9.049 6.451 7.999 1.00 86.81 110 SER A CA 1
ATOM 830 C C . SER A 1 110 ? -7.550 6.609 8.255 1.00 86.81 110 SER A C 1
ATOM 832 O O . SER A 1 110 ? -6.970 7.644 7.923 1.00 86.81 110 SER A O 1
ATOM 834 N N . LEU A 1 111 ? -6.908 5.567 8.788 1.00 88.19 111 LEU A N 1
ATOM 835 C CA . LEU A 1 111 ? -5.463 5.519 8.989 1.00 88.19 111 LEU A CA 1
ATOM 836 C C . LEU A 1 111 ? -4.710 5.605 7.655 1.00 88.19 111 LEU A C 1
ATOM 838 O O . LEU A 1 111 ? -3.778 6.397 7.515 1.00 88.19 111 LEU A O 1
ATOM 842 N N . PHE A 1 112 ? -5.146 4.836 6.657 1.00 88.75 112 PHE A N 1
ATOM 843 C CA . PHE A 1 112 ? -4.578 4.884 5.313 1.00 88.75 112 PHE A CA 1
ATOM 844 C C . PHE A 1 112 ? -4.726 6.278 4.695 1.00 88.75 112 PHE A C 1
ATOM 846 O O . PHE A 1 112 ? -3.762 6.827 4.162 1.00 88.75 112 PHE A O 1
ATOM 853 N N . THR A 1 113 ? -5.903 6.895 4.835 1.00 89.31 113 THR A N 1
ATOM 854 C CA . THR A 1 113 ? -6.160 8.257 4.348 1.00 89.31 113 THR A CA 1
ATOM 855 C C . THR A 1 113 ? -5.260 9.285 5.031 1.00 89.31 113 THR A C 1
ATOM 857 O O . THR A 1 113 ? -4.730 10.167 4.358 1.00 89.31 113 THR A O 1
ATOM 860 N N . LEU A 1 114 ? -5.046 9.177 6.345 1.00 90.12 114 LEU A N 1
ATOM 861 C CA . LEU A 1 114 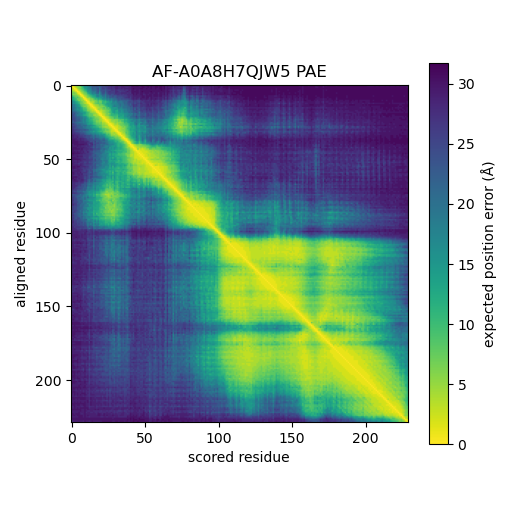? -4.138 10.047 7.097 1.00 90.12 114 LEU A CA 1
ATOM 862 C C . LEU A 1 114 ? -2.703 9.950 6.562 1.00 90.12 114 LEU A C 1
ATOM 864 O O . LEU A 1 114 ? -2.070 10.975 6.294 1.00 90.12 114 LEU A O 1
ATOM 868 N N . LEU A 1 115 ? -2.198 8.732 6.360 1.00 89.25 115 LEU A N 1
ATOM 869 C CA . LEU A 1 115 ? -0.841 8.517 5.858 1.00 89.25 115 LEU A CA 1
ATOM 870 C C . LEU A 1 115 ? -0.687 8.958 4.388 1.00 89.25 115 LEU A C 1
ATOM 872 O O . LEU A 1 115 ? 0.331 9.545 4.023 1.00 89.25 115 LEU A O 1
ATOM 876 N N . GLU A 1 116 ? -1.708 8.772 3.547 1.00 88.38 116 GLU A N 1
ATOM 877 C CA . GLU A 1 116 ? -1.721 9.311 2.178 1.00 88.38 116 GLU A CA 1
ATOM 878 C C . GLU A 1 116 ? -1.789 10.845 2.141 1.00 88.38 116 GLU A C 1
ATOM 880 O O . GLU A 1 116 ? -1.165 11.474 1.286 1.00 88.38 116 GLU A O 1
ATOM 885 N N . GLN A 1 117 ? -2.501 11.476 3.079 1.00 87.44 117 GLN A N 1
ATOM 886 C CA . GLN A 1 117 ? -2.507 12.934 3.206 1.00 87.44 117 GLN A CA 1
ATOM 887 C C . GLN A 1 117 ? -1.117 13.468 3.555 1.00 87.44 117 GLN A C 1
ATOM 889 O O . GLN A 1 117 ? -0.674 14.429 2.926 1.00 87.44 117 GLN A O 1
ATOM 894 N N . ARG A 1 118 ? -0.405 12.817 4.485 1.00 85.88 118 ARG A N 1
ATOM 895 C CA . ARG A 1 118 ? 0.983 13.165 4.829 1.00 85.88 118 ARG A CA 1
ATOM 896 C C . ARG A 1 118 ? 1.885 13.176 3.599 1.00 85.88 118 ARG A C 1
ATOM 898 O O . ARG A 1 118 ? 2.581 14.157 3.374 1.00 85.88 118 ARG A O 1
ATOM 905 N N . LYS A 1 119 ? 1.843 12.119 2.787 1.00 86.00 119 LYS A N 1
ATOM 906 C CA . LYS A 1 119 ? 2.681 11.978 1.587 1.00 86.00 119 LYS A CA 1
ATOM 907 C C . LYS A 1 119 ? 2.515 13.128 0.582 1.00 86.00 119 LYS A C 1
ATOM 909 O O . LYS A 1 119 ? 3.428 13.414 -0.186 1.00 86.00 119 LYS A O 1
ATOM 914 N N . ARG A 1 120 ? 1.349 13.784 0.557 1.00 84.56 120 ARG A N 1
AT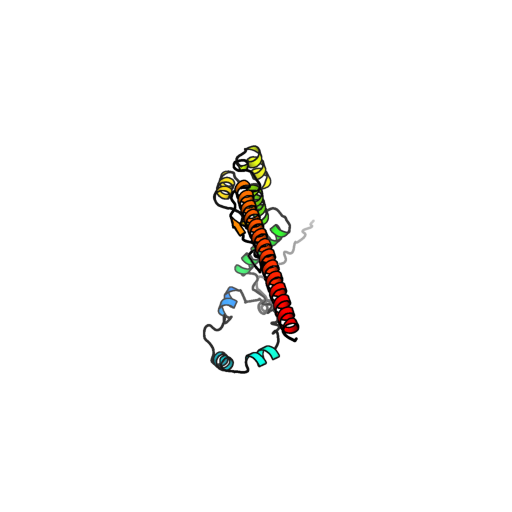OM 915 C CA . ARG A 1 120 ? 1.053 14.908 -0.351 1.00 84.56 120 ARG A CA 1
ATOM 916 C C . ARG A 1 120 ? 1.496 16.267 0.190 1.00 84.56 120 ARG A C 1
ATOM 918 O O . ARG A 1 120 ? 1.464 17.239 -0.564 1.00 84.56 120 ARG A O 1
ATOM 925 N N . LEU A 1 121 ? 1.861 16.354 1.465 1.00 85.56 121 LEU A N 1
ATOM 926 C CA . LEU A 1 121 ? 2.343 17.585 2.081 1.00 85.56 121 LEU A CA 1
ATOM 927 C C . LEU A 1 121 ? 3.825 17.803 1.753 1.00 85.56 121 LEU A C 1
ATOM 929 O O . LEU A 1 121 ? 4.574 16.855 1.500 1.00 85.56 121 LEU A O 1
ATOM 933 N N . ASN A 1 122 ? 4.251 19.066 1.739 1.00 83.88 122 ASN A N 1
ATOM 934 C CA . ASN A 1 122 ? 5.671 19.384 1.623 1.00 83.88 122 ASN A CA 1
ATOM 935 C C . ASN A 1 122 ? 6.390 19.042 2.946 1.00 83.88 122 ASN A C 1
ATOM 937 O O . ASN A 1 122 ? 5.762 19.061 4.013 1.00 83.88 122 ASN A O 1
ATOM 941 N N . PRO A 1 123 ? 7.705 18.756 2.910 1.00 81.31 123 PRO A N 1
ATOM 942 C CA . PRO A 1 123 ? 8.470 18.464 4.120 1.00 81.31 123 PRO A CA 1
ATOM 943 C C . PRO A 1 123 ? 8.324 19.598 5.146 1.00 81.31 123 PRO A C 1
ATOM 945 O O . PRO A 1 123 ? 8.454 20.777 4.814 1.00 81.31 123 PRO A O 1
ATOM 948 N N . GLY A 1 124 ? 8.009 19.238 6.392 1.00 80.88 124 GLY A N 1
ATOM 949 C CA . GLY A 1 124 ? 7.796 20.181 7.497 1.00 80.88 124 GLY A CA 1
ATOM 950 C C . GLY A 1 124 ? 6.434 20.889 7.517 1.00 80.88 124 GLY A C 1
ATOM 951 O O . GLY A 1 124 ? 6.144 21.621 8.460 1.00 80.88 124 GLY A O 1
ATOM 952 N N . GLU A 1 125 ? 5.550 20.678 6.533 1.00 83.88 125 GLU A N 1
ATOM 953 C CA . GLU A 1 125 ? 4.188 21.232 6.601 1.00 83.88 125 GLU A CA 1
ATOM 954 C C . GLU A 1 125 ? 3.314 20.524 7.627 1.00 83.88 125 GLU A C 1
ATOM 956 O O . GLU A 1 125 ? 2.435 21.152 8.210 1.00 83.88 125 GLU A O 1
ATOM 961 N N . ILE A 1 126 ? 3.564 19.242 7.882 1.00 83.19 126 ILE A N 1
ATOM 962 C CA . ILE A 1 126 ? 2.780 18.472 8.849 1.00 83.19 126 ILE A CA 1
ATOM 963 C C . ILE A 1 126 ? 2.996 18.937 10.295 1.00 83.19 126 ILE A C 1
ATOM 965 O O . ILE A 1 126 ? 2.096 18.813 11.124 1.00 83.19 126 ILE A O 1
ATOM 969 N N . ASP A 1 127 ? 4.156 19.533 10.573 1.00 83.81 127 ASP A N 1
ATOM 970 C CA . ASP A 1 127 ? 4.500 20.085 11.883 1.00 83.81 127 ASP A CA 1
ATOM 971 C C . ASP A 1 127 ? 3.903 21.477 12.112 1.00 83.81 127 ASP A C 1
ATOM 973 O O . ASP A 1 127 ? 3.969 22.007 13.223 1.00 83.81 127 ASP A O 1
ATOM 977 N N . LYS A 1 128 ? 3.271 22.076 11.092 1.00 89.62 128 LYS A N 1
ATOM 978 C CA . LYS A 1 128 ? 2.546 23.335 11.270 1.00 89.62 128 LYS A CA 1
ATOM 979 C C . LYS A 1 128 ? 1.398 23.113 12.264 1.00 89.62 128 LYS A C 1
ATOM 981 O O . LYS A 1 128 ? 0.589 22.199 12.071 1.00 89.62 128 LYS A O 1
ATOM 986 N N . PRO A 1 129 ? 1.262 23.975 13.288 1.00 86.94 129 PRO A N 1
ATOM 987 C CA . PRO A 1 129 ? 0.305 23.765 14.373 1.00 86.94 129 PRO A CA 1
ATOM 988 C C . PRO A 1 129 ? -1.143 23.718 13.871 1.00 86.94 129 PRO A C 1
ATOM 990 O O . PRO A 1 129 ? -1.948 22.952 14.389 1.00 86.94 129 PRO A O 1
ATOM 993 N N . GLU A 1 130 ? -1.464 24.478 12.825 1.00 89.81 130 GLU A N 1
ATOM 994 C CA . GLU A 1 130 ? -2.797 24.519 12.216 1.00 89.81 130 GLU A CA 1
ATOM 995 C C . GLU A 1 130 ? -3.201 23.168 11.607 1.00 89.81 130 GLU A C 1
ATOM 997 O O . GLU A 1 130 ? -4.283 22.649 11.885 1.00 89.81 130 GLU A O 1
ATOM 1002 N N . ILE A 1 131 ? -2.307 22.570 10.813 1.00 87.56 131 ILE A N 1
ATOM 1003 C CA . ILE A 1 131 ? -2.542 21.281 10.150 1.00 87.56 131 ILE A CA 1
ATOM 1004 C C . ILE A 1 131 ? -2.590 20.171 11.197 1.00 87.56 131 ILE A C 1
ATOM 1006 O O . ILE A 1 131 ? -3.488 19.330 11.176 1.00 87.56 131 ILE A O 1
ATOM 1010 N N . ARG A 1 132 ? -1.668 20.207 12.159 1.00 88.44 132 ARG A N 1
ATOM 1011 C CA . ARG A 1 132 ? -1.588 19.229 13.242 1.00 88.44 132 ARG A CA 1
ATOM 1012 C C . ARG A 1 132 ? -2.853 19.232 14.101 1.00 88.44 132 ARG A C 1
ATOM 1014 O O . ARG A 1 132 ? -3.446 18.178 14.312 1.00 88.44 132 ARG A O 1
ATOM 1021 N N . GLN A 1 133 ? -3.347 20.405 14.501 1.00 90.38 133 GLN A N 1
ATOM 1022 C CA . GLN A 1 133 ? -4.616 20.523 15.230 1.00 90.38 133 GLN A CA 1
ATOM 1023 C C . GLN A 1 133 ? -5.818 20.055 14.402 1.00 90.38 133 GLN A C 1
ATOM 1025 O O . GLN A 1 133 ? -6.736 19.444 14.952 1.00 90.38 133 GLN A O 1
ATOM 1030 N N . ALA A 1 134 ? -5.828 20.313 13.092 1.00 90.38 134 ALA A N 1
ATOM 1031 C CA . ALA A 1 134 ? -6.885 19.827 12.210 1.00 90.38 134 ALA A CA 1
ATOM 1032 C C . ALA A 1 134 ? -6.896 18.292 12.117 1.00 90.38 134 ALA A C 1
ATOM 1034 O O . ALA A 1 134 ? -7.968 17.691 12.149 1.00 90.38 134 ALA A O 1
ATOM 1035 N N . LEU A 1 135 ? -5.723 17.651 12.056 1.00 88.56 135 LEU A N 1
ATOM 1036 C CA . LEU A 1 135 ? -5.594 16.191 12.032 1.00 88.56 135 LEU A CA 1
ATOM 1037 C C . LEU A 1 135 ? -6.042 15.555 13.353 1.00 88.56 135 LEU A C 1
ATOM 1039 O O . LEU A 1 135 ? -6.824 14.607 13.326 1.00 88.56 135 LEU A O 1
ATOM 1043 N N . LEU A 1 136 ? -5.613 16.109 14.491 1.00 89.44 136 LEU A N 1
ATOM 1044 C CA . LEU A 1 136 ? -6.018 15.627 15.817 1.00 89.44 136 LEU A CA 1
ATOM 1045 C C . LEU A 1 136 ? -7.540 15.703 15.998 1.00 89.44 136 LEU A C 1
ATOM 1047 O O . LEU A 1 136 ? -8.151 14.744 16.451 1.00 89.44 136 LEU A O 1
ATOM 1051 N N . LYS A 1 137 ? -8.168 16.808 15.572 1.00 88.69 137 LYS A N 1
ATOM 1052 C CA . LYS A 1 137 ? -9.631 16.975 15.636 1.00 88.69 137 LYS A CA 1
ATOM 1053 C C . LYS A 1 137 ? -10.383 16.067 14.671 1.00 88.69 137 LYS A C 1
ATOM 1055 O O . LYS A 1 137 ? -11.454 15.586 15.007 1.00 88.69 137 LYS A O 1
ATOM 1060 N N . LYS A 1 138 ? -9.861 15.871 13.458 1.00 87.75 138 LYS A N 1
ATOM 1061 C CA . LYS A 1 138 ? -10.540 15.086 12.420 1.00 87.75 138 LYS A CA 1
ATOM 1062 C C . LYS A 1 138 ? -10.556 13.594 12.744 1.00 87.75 138 LYS A C 1
ATOM 1064 O O . LYS A 1 138 ? -11.523 12.920 12.410 1.00 87.75 138 LYS A O 1
ATOM 1069 N N . TYR A 1 139 ? -9.466 13.096 13.316 1.00 85.94 139 TYR A N 1
ATOM 1070 C CA . TYR A 1 139 ? -9.270 11.669 13.550 1.00 85.94 139 TYR A CA 1
ATOM 1071 C C . TYR A 1 139 ? -9.355 11.276 15.031 1.00 85.94 139 TYR A C 1
ATOM 1073 O O . TYR A 1 139 ? -9.204 10.099 15.332 1.00 85.94 139 TYR A O 1
ATOM 1081 N N . GLU A 1 140 ? -9.580 12.242 15.931 1.00 86.31 140 GLU A N 1
ATOM 1082 C CA . GLU A 1 140 ? -9.705 12.040 17.385 1.00 86.31 140 GLU A CA 1
ATOM 1083 C C . GLU A 1 140 ? -8.513 11.268 17.990 1.00 86.31 140 GLU A C 1
ATOM 1085 O O . GLU A 1 140 ? -8.663 10.397 18.844 1.00 86.31 140 GLU A O 1
ATOM 1090 N N . ILE A 1 141 ? -7.301 11.591 17.521 1.00 86.25 141 ILE A N 1
ATOM 1091 C CA . ILE A 1 141 ? -6.038 10.951 17.926 1.00 86.25 141 ILE A CA 1
ATOM 1092 C C . ILE A 1 141 ? -5.309 11.837 18.942 1.00 86.25 141 ILE A C 1
ATOM 1094 O O . ILE A 1 141 ? -5.380 13.062 18.862 1.00 86.25 141 ILE A O 1
ATOM 1098 N N . ASP A 1 142 ? -4.555 11.226 19.858 1.00 89.38 142 ASP A N 1
ATOM 1099 C CA . ASP A 1 142 ? -3.676 11.941 20.785 1.00 89.38 142 ASP A CA 1
ATOM 1100 C C . ASP A 1 142 ? -2.356 12.378 20.119 1.00 89.38 142 ASP A C 1
ATOM 1102 O O . ASP A 1 142 ? -1.780 11.684 19.274 1.00 89.38 142 ASP A O 1
ATOM 1106 N N . GLU A 1 143 ? -1.818 13.520 20.528 1.00 88.44 143 GLU A N 1
ATOM 1107 C CA . GLU A 1 143 ? -0.615 14.117 19.943 1.00 88.44 143 GLU A CA 1
ATOM 1108 C C . GLU A 1 143 ? 0.647 13.215 19.952 1.00 88.44 143 GLU A C 1
ATOM 1110 O O . GLU A 1 143 ? 1.296 13.083 18.899 1.00 88.44 143 GLU A O 1
ATOM 1115 N N . PRO A 1 144 ? 1.028 12.555 21.065 1.00 90.75 144 PRO A N 1
ATOM 1116 C CA . PRO A 1 144 ? 2.155 11.622 21.079 1.00 90.75 144 PRO A CA 1
ATOM 1117 C C . PRO A 1 144 ? 1.940 10.427 20.145 1.00 90.75 144 PRO A C 1
ATOM 1119 O O . PRO A 1 144 ? 2.880 9.980 19.478 1.00 90.75 144 PRO A O 1
ATOM 1122 N N . THR A 1 145 ? 0.706 9.923 20.052 1.00 88.88 145 THR A N 1
ATOM 1123 C CA . THR A 1 145 ? 0.386 8.789 19.176 1.00 88.88 145 THR A CA 1
ATOM 1124 C C . THR A 1 145 ? 0.459 9.173 17.702 1.00 88.88 145 THR A C 1
ATOM 1126 O O . THR A 1 145 ? 1.078 8.446 16.926 1.00 88.88 145 THR A O 1
ATOM 1129 N N . LEU A 1 146 ? -0.044 10.355 17.328 1.00 88.94 146 LEU A N 1
ATOM 1130 C CA . LEU A 1 146 ? 0.097 10.892 15.976 1.00 88.94 146 LEU A CA 1
ATOM 1131 C C . LEU A 1 146 ? 1.575 11.070 15.603 1.00 88.94 146 LEU A C 1
ATOM 1133 O O . LEU A 1 146 ? 1.990 10.668 14.521 1.00 88.94 146 LEU A O 1
ATOM 1137 N N . SER A 1 147 ? 2.390 11.601 16.516 1.00 89.25 147 SER A N 1
ATOM 1138 C CA . SER A 1 147 ? 3.829 11.794 16.277 1.00 89.25 147 SER A CA 1
ATOM 1139 C C . SER A 1 147 ? 4.553 10.465 16.052 1.00 89.25 147 SER A C 1
ATOM 1141 O O . SER A 1 147 ? 5.355 10.324 15.133 1.00 89.25 147 SER A O 1
ATOM 1143 N N . THR A 1 148 ? 4.233 9.458 16.865 1.00 90.69 148 THR A N 1
ATOM 1144 C CA . THR A 1 148 ? 4.827 8.120 16.755 1.00 90.69 148 THR A CA 1
ATOM 1145 C C . THR A 1 148 ? 4.399 7.431 15.460 1.00 90.69 148 THR A C 1
ATOM 1147 O O . THR A 1 148 ? 5.212 6.779 14.805 1.00 90.69 148 THR A O 1
ATOM 1150 N N . LEU A 1 149 ? 3.134 7.598 15.067 1.00 89.31 149 LEU A N 1
ATOM 1151 C CA . LEU A 1 149 ? 2.601 7.060 13.824 1.00 89.31 149 LEU A CA 1
ATOM 1152 C C . LEU A 1 149 ? 3.312 7.667 12.607 1.00 89.31 149 LEU A C 1
ATOM 1154 O O . LEU A 1 149 ? 3.798 6.932 11.750 1.00 89.31 149 LEU A O 1
ATOM 1158 N N . LEU A 1 150 ? 3.406 8.997 12.555 1.00 87.25 150 LEU A N 1
ATOM 1159 C CA . LEU A 1 150 ? 4.035 9.712 11.445 1.00 87.25 150 LEU A CA 1
ATOM 1160 C C . LEU A 1 150 ? 5.547 9.456 11.375 1.00 87.25 150 LEU A C 1
ATOM 1162 O O . LEU A 1 150 ? 6.114 9.477 10.293 1.00 87.25 150 LEU A O 1
ATOM 1166 N N . ASN A 1 151 ? 6.222 9.161 12.483 1.00 87.25 151 ASN A N 1
ATOM 1167 C CA . ASN A 1 151 ? 7.654 8.860 12.431 1.00 87.25 151 ASN A CA 1
ATOM 1168 C C . ASN A 1 151 ? 7.952 7.442 11.924 1.00 87.25 151 ASN A C 1
ATOM 1170 O O . ASN A 1 151 ? 8.952 7.241 11.241 1.00 87.25 151 ASN A O 1
ATOM 1174 N N . ASN A 1 152 ? 7.096 6.466 12.245 1.00 87.94 152 ASN A N 1
ATOM 1175 C CA . ASN A 1 152 ? 7.402 5.048 12.030 1.00 87.94 152 ASN A CA 1
ATOM 1176 C C . ASN A 1 152 ? 6.732 4.429 10.798 1.00 87.94 152 ASN A C 1
ATOM 1178 O O . ASN A 1 152 ? 7.212 3.410 10.303 1.00 87.94 152 ASN A O 1
ATOM 1182 N N . TYR A 1 153 ? 5.630 5.001 10.306 1.00 87.25 153 TYR A N 1
ATOM 1183 C CA . TYR A 1 153 ? 4.840 4.396 9.234 1.00 87.25 153 TYR A CA 1
ATOM 1184 C C . TYR A 1 153 ? 4.783 5.282 7.991 1.00 87.25 153 TYR A C 1
ATOM 1186 O O . TYR A 1 153 ? 4.479 6.474 8.059 1.00 87.25 153 TYR A O 1
ATOM 1194 N N . ASN A 1 154 ? 5.016 4.655 6.838 1.00 85.56 154 ASN A N 1
ATOM 1195 C CA . ASN A 1 154 ? 4.921 5.268 5.515 1.00 85.56 154 ASN A CA 1
ATOM 1196 C C . ASN A 1 154 ? 3.909 4.506 4.654 1.00 85.56 154 ASN A C 1
ATOM 1198 O O . ASN A 1 154 ? 3.557 3.367 4.957 1.00 85.56 154 ASN A O 1
ATOM 1202 N N . THR A 1 155 ? 3.458 5.122 3.563 1.00 85.44 155 THR A N 1
ATOM 1203 C CA . THR A 1 155 ? 2.629 4.469 2.542 1.00 85.44 155 THR A CA 1
ATOM 1204 C C . THR A 1 155 ? 3.426 4.214 1.269 1.00 85.44 155 THR A C 1
ATOM 1206 O O . THR A 1 155 ? 4.338 4.960 0.899 1.00 85.44 155 THR A O 1
ATOM 1209 N N . MET A 1 156 ? 3.089 3.120 0.586 1.00 88.00 156 MET A N 1
ATOM 1210 C CA . MET A 1 156 ? 3.672 2.791 -0.713 1.00 88.00 156 MET A CA 1
ATOM 1211 C C . MET A 1 156 ? 3.026 3.629 -1.810 1.00 88.00 156 MET A C 1
ATOM 1213 O O . MET A 1 156 ? 1.828 3.903 -1.801 1.00 88.00 156 MET A O 1
ATOM 1217 N N . SER A 1 157 ? 3.828 3.994 -2.802 1.00 85.44 157 SER A N 1
ATOM 1218 C CA . SER A 1 157 ? 3.389 4.726 -3.983 1.00 85.44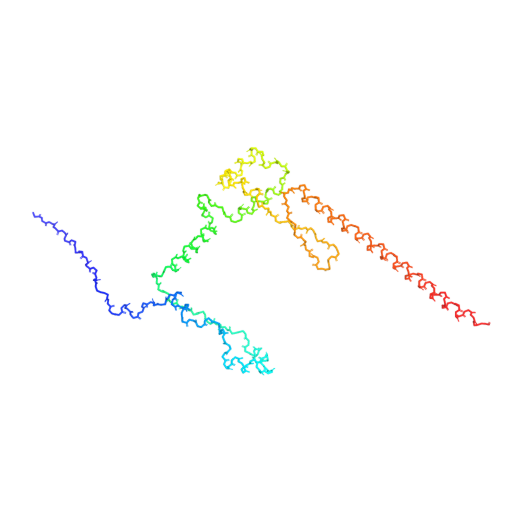 157 SER A CA 1
ATOM 1219 C C . SER A 1 157 ? 3.690 3.925 -5.229 1.00 85.44 157 SER A C 1
ATOM 1221 O O . SER A 1 157 ? 4.809 3.452 -5.415 1.00 85.44 157 SER A O 1
ATOM 1223 N N . ILE A 1 158 ? 2.694 3.794 -6.094 1.00 87.75 158 ILE A N 1
ATOM 1224 C CA . ILE A 1 158 ? 2.831 3.078 -7.357 1.00 87.75 158 ILE A CA 1
ATOM 1225 C C . ILE A 1 158 ? 3.437 4.039 -8.382 1.00 87.75 158 ILE A C 1
ATOM 1227 O O . ILE A 1 158 ? 2.862 5.094 -8.656 1.00 87.75 158 ILE A O 1
ATOM 1231 N N . MET A 1 159 ? 4.599 3.688 -8.928 1.00 86.12 159 MET A N 1
ATOM 1232 C CA . MET A 1 159 ? 5.270 4.473 -9.963 1.00 86.12 159 MET A CA 1
ATOM 1233 C C . MET A 1 159 ? 4.619 4.265 -11.337 1.00 86.12 159 MET A C 1
ATOM 1235 O O . MET A 1 159 ? 3.968 3.237 -11.570 1.00 86.12 159 MET A O 1
ATOM 1239 N N . PRO A 1 160 ? 4.784 5.221 -12.271 1.00 85.06 160 PRO A N 1
ATOM 1240 C CA . PRO A 1 160 ? 4.438 4.983 -13.666 1.00 85.06 160 PRO A CA 1
ATOM 1241 C C . PRO A 1 160 ? 5.201 3.761 -14.214 1.00 85.06 160 PRO A C 1
ATOM 1243 O O . PRO A 1 160 ? 6.315 3.484 -13.763 1.00 85.06 160 PRO A O 1
ATOM 1246 N N . PRO A 1 161 ? 4.608 3.013 -15.161 1.00 85.38 161 PRO A N 1
ATOM 1247 C CA . PRO A 1 161 ? 5.234 1.819 -15.715 1.00 85.38 161 PRO A CA 1
ATOM 1248 C C . PRO A 1 161 ? 6.545 2.177 -16.423 1.00 85.38 161 PRO A C 1
ATOM 1250 O O . PRO A 1 161 ? 6.654 3.204 -17.106 1.00 85.38 161 PRO A O 1
ATOM 1253 N N . ALA A 1 162 ? 7.548 1.325 -16.243 1.00 80.69 162 ALA A N 1
ATOM 1254 C CA . ALA A 1 162 ? 8.813 1.447 -16.944 1.00 80.69 162 ALA A CA 1
ATOM 1255 C C . ALA A 1 162 ? 8.679 0.821 -18.345 1.00 80.69 162 ALA A C 1
ATOM 1257 O O . ALA A 1 162 ? 8.071 -0.232 -18.512 1.00 80.69 162 ALA A O 1
ATOM 1258 N N . ILE A 1 163 ? 9.190 1.502 -19.373 1.00 78.88 163 ILE A N 1
ATOM 1259 C CA . ILE A 1 163 ? 8.995 1.127 -20.793 1.00 78.88 163 ILE A CA 1
ATOM 1260 C C . ILE A 1 163 ? 9.807 -0.112 -21.200 1.00 78.88 163 ILE A C 1
ATOM 1262 O O . ILE A 1 163 ? 9.559 -0.732 -22.241 1.00 78.88 163 ILE A O 1
ATOM 1266 N N . ASP A 1 164 ? 10.819 -0.450 -20.413 1.00 74.38 164 ASP A N 1
ATOM 1267 C CA . ASP A 1 164 ? 11.639 -1.646 -20.563 1.00 74.38 164 ASP A CA 1
ATOM 1268 C C . ASP A 1 164 ? 10.929 -2.925 -20.117 1.00 74.38 164 ASP A C 1
ATOM 1270 O O . ASP A 1 164 ? 11.273 -3.998 -20.618 1.00 74.38 164 ASP A O 1
ATOM 1274 N N . ASP A 1 165 ? 9.928 -2.826 -19.243 1.00 77.94 165 ASP A N 1
ATOM 1275 C CA . ASP A 1 165 ? 9.197 -3.988 -18.766 1.00 77.94 165 ASP A CA 1
ATOM 1276 C C . ASP A 1 165 ? 8.106 -4.398 -19.765 1.00 77.94 165 ASP A C 1
ATOM 1278 O O . ASP A 1 165 ? 7.147 -3.667 -20.019 1.00 77.94 165 ASP A O 1
ATOM 1282 N N . LYS A 1 166 ? 8.252 -5.592 -20.353 1.00 72.44 166 LYS A N 1
ATOM 1283 C CA . LYS A 1 166 ? 7.314 -6.131 -21.356 1.00 72.44 166 LYS A CA 1
ATOM 1284 C C . LYS A 1 166 ? 5.917 -6.371 -20.785 1.00 72.44 166 LYS A C 1
ATOM 1286 O O . LYS A 1 166 ? 4.960 -6.441 -21.548 1.00 72.44 166 LYS A O 1
ATOM 1291 N N . GLU A 1 167 ? 5.815 -6.514 -19.467 1.00 79.81 167 GLU A N 1
ATOM 1292 C CA . GLU A 1 167 ? 4.564 -6.759 -18.751 1.00 79.81 167 GLU A CA 1
ATOM 1293 C C . GLU A 1 167 ? 3.979 -5.485 -18.114 1.00 79.81 167 GLU A C 1
ATOM 1295 O O . GLU A 1 167 ? 3.034 -5.573 -17.333 1.00 79.81 167 GLU A O 1
ATOM 1300 N N . GLU A 1 168 ? 4.541 -4.303 -18.411 1.00 78.50 168 GLU A N 1
ATOM 1301 C CA . GLU A 1 168 ? 4.116 -3.006 -17.855 1.00 78.50 168 GLU A CA 1
ATOM 1302 C C . GLU A 1 168 ? 4.032 -2.992 -16.316 1.00 78.50 168 GLU A C 1
ATOM 1304 O O . GLU A 1 168 ? 3.201 -2.292 -15.718 1.00 78.50 168 GLU A O 1
ATOM 1309 N N . ARG A 1 169 ? 4.887 -3.776 -15.642 1.00 79.94 169 ARG A N 1
ATOM 1310 C CA . ARG A 1 169 ? 4.832 -3.887 -14.185 1.00 79.94 169 ARG A CA 1
ATOM 1311 C C . ARG A 1 169 ? 5.146 -2.536 -13.560 1.00 79.94 169 ARG A C 1
ATOM 1313 O O . ARG A 1 169 ? 6.090 -1.833 -13.925 1.00 79.94 169 ARG A O 1
ATOM 1320 N N . ARG A 1 170 ? 4.331 -2.171 -12.576 1.00 83.44 170 ARG A N 1
ATOM 1321 C CA . ARG A 1 170 ? 4.505 -0.933 -11.822 1.00 83.44 170 ARG A CA 1
ATOM 1322 C C . ARG A 1 170 ? 5.295 -1.225 -10.563 1.00 83.44 170 ARG A C 1
ATOM 1324 O O . ARG A 1 170 ? 4.886 -2.045 -9.744 1.00 83.44 170 ARG A O 1
ATOM 1331 N N . VAL A 1 171 ? 6.415 -0.532 -10.400 1.00 85.25 171 VAL A N 1
ATOM 1332 C CA . VAL A 1 171 ? 7.223 -0.629 -9.186 1.00 85.25 171 VAL A CA 1
ATOM 1333 C C . VAL A 1 171 ? 6.565 0.205 -8.094 1.00 85.25 171 VAL A C 1
ATOM 1335 O O . VAL A 1 171 ? 6.205 1.365 -8.300 1.00 85.25 171 VAL A O 1
ATOM 1338 N N . SER A 1 172 ? 6.403 -0.389 -6.921 1.00 87.31 172 SER A N 1
ATOM 1339 C CA . SER A 1 172 ? 5.958 0.316 -5.726 1.00 87.31 172 SER A CA 1
ATOM 1340 C C . SER A 1 172 ? 7.161 0.787 -4.914 1.00 87.31 172 SER A C 1
ATOM 1342 O O . SER A 1 172 ? 8.012 -0.027 -4.556 1.00 87.31 172 SER A O 1
ATOM 1344 N N . VAL A 1 173 ? 7.215 2.078 -4.598 1.00 87.62 173 VAL A N 1
ATOM 1345 C CA . VAL A 1 173 ? 8.296 2.694 -3.815 1.00 87.62 173 VAL A CA 1
ATOM 1346 C C . VAL A 1 173 ? 7.724 3.242 -2.511 1.00 87.62 173 VAL A C 1
ATOM 1348 O O . VAL A 1 173 ? 6.620 3.791 -2.495 1.00 87.62 173 VAL A O 1
ATOM 1351 N N . TRP A 1 174 ? 8.458 3.074 -1.412 1.00 86.00 174 TRP A N 1
ATOM 1352 C CA . TRP A 1 174 ? 8.135 3.697 -0.129 1.00 86.00 174 TRP A CA 1
ATOM 1353 C C . TRP A 1 174 ? 8.549 5.158 -0.161 1.00 86.00 174 TRP A C 1
ATOM 1355 O O . TRP A 1 174 ? 9.697 5.452 -0.474 1.00 86.00 174 TRP A O 1
ATOM 1365 N N . ILE A 1 175 ? 7.616 6.051 0.153 1.00 83.69 175 ILE A N 1
ATOM 1366 C CA . ILE A 1 175 ? 7.826 7.492 0.023 1.00 83.69 175 ILE A CA 1
ATOM 1367 C C . ILE A 1 175 ? 7.558 8.159 1.356 1.00 83.69 175 ILE A C 1
ATOM 1369 O O . ILE A 1 175 ? 6.558 7.860 2.012 1.00 83.69 175 ILE A O 1
ATOM 1373 N N . THR A 1 176 ? 8.445 9.074 1.730 1.00 79.12 176 THR A N 1
ATOM 1374 C CA . THR A 1 176 ? 8.303 9.895 2.935 1.00 79.12 176 THR A CA 1
ATOM 1375 C C . THR A 1 176 ? 7.571 11.197 2.641 1.00 79.12 176 THR A C 1
ATOM 1377 O O . THR A 1 176 ? 6.631 11.546 3.352 1.00 79.12 176 THR A O 1
ATOM 1380 N N . ASP A 1 177 ? 7.963 11.878 1.562 1.00 82.88 177 ASP A N 1
ATOM 1381 C CA . ASP A 1 177 ? 7.575 13.259 1.285 1.00 82.88 177 ASP A CA 1
ATOM 1382 C C . ASP A 1 177 ? 7.176 13.468 -0.177 1.00 82.88 177 ASP A C 1
ATOM 1384 O O . ASP A 1 177 ? 7.616 12.757 -1.087 1.00 82.88 177 ASP A O 1
ATOM 1388 N N . LYS A 1 178 ? 6.404 14.529 -0.427 1.00 86.75 178 LYS A N 1
ATOM 1389 C CA . LYS A 1 178 ? 6.003 14.918 -1.784 1.00 86.75 178 LYS A CA 1
ATOM 1390 C C . LYS A 1 178 ? 7.197 15.158 -2.713 1.00 86.75 178 LYS A C 1
ATOM 1392 O O . LYS A 1 178 ? 7.155 14.777 -3.879 1.00 86.75 178 LYS A O 1
ATOM 1397 N N . VAL A 1 179 ? 8.265 15.770 -2.202 1.00 88.88 179 VAL A N 1
ATOM 1398 C CA . VAL A 1 179 ? 9.471 16.080 -2.991 1.00 88.88 179 VAL A CA 1
ATOM 1399 C C . VAL A 1 179 ? 10.179 14.803 -3.441 1.00 88.88 179 VAL A C 1
ATOM 1401 O O . VAL A 1 179 ? 10.638 14.717 -4.583 1.00 88.88 179 VAL A O 1
ATOM 1404 N N . ASP A 1 180 ? 10.244 13.800 -2.564 1.00 87.75 180 ASP A N 1
ATOM 1405 C CA . ASP A 1 180 ? 10.803 12.493 -2.903 1.00 87.75 180 ASP A CA 1
ATOM 1406 C C . ASP A 1 180 ? 9.948 11.826 -3.988 1.00 87.75 180 ASP A C 1
ATOM 1408 O O . ASP A 1 180 ? 10.470 11.431 -5.029 1.00 87.75 180 ASP A O 1
ATOM 1412 N N . TRP A 1 181 ? 8.618 11.848 -3.846 1.00 86.88 181 TRP A N 1
ATOM 1413 C CA . TRP A 1 181 ? 7.708 11.352 -4.883 1.00 86.88 181 TRP A CA 1
ATOM 1414 C C . TRP A 1 181 ? 7.904 11.999 -6.248 1.00 86.88 181 TRP A C 1
ATOM 1416 O O . TRP A 1 181 ? 8.074 11.290 -7.240 1.00 86.88 181 TRP A O 1
ATOM 1426 N N . GLU A 1 182 ? 7.916 13.327 -6.313 1.00 89.81 182 GLU A N 1
ATOM 1427 C CA . GLU A 1 182 ? 8.117 14.054 -7.568 1.00 89.81 182 GLU A CA 1
ATOM 1428 C C . GLU A 1 182 ? 9.477 13.730 -8.196 1.00 89.81 182 GLU A C 1
ATOM 1430 O O . GLU A 1 182 ? 9.605 13.628 -9.418 1.00 89.81 182 GLU A O 1
ATOM 1435 N N . THR A 1 183 ? 10.499 13.520 -7.366 1.00 91.25 183 THR A N 1
ATOM 1436 C CA . THR A 1 183 ? 11.837 13.139 -7.821 1.00 91.25 183 THR A CA 1
ATOM 1437 C C . THR A 1 183 ? 11.855 11.722 -8.383 1.00 91.25 183 THR A C 1
ATOM 1439 O O . THR A 1 183 ? 12.352 11.527 -9.491 1.00 91.25 183 THR A O 1
ATOM 1442 N N . GLN A 1 184 ? 11.248 10.750 -7.698 1.00 89.25 184 GLN A N 1
ATOM 1443 C CA . GLN A 1 184 ? 11.140 9.377 -8.201 1.00 89.25 184 GLN A CA 1
ATOM 1444 C C . GLN A 1 184 ? 10.350 9.315 -9.513 1.00 89.25 184 GLN A C 1
ATOM 1446 O O . GLN A 1 184 ? 10.794 8.695 -10.479 1.00 89.25 184 GLN A O 1
ATOM 1451 N N . VAL A 1 185 ? 9.215 10.013 -9.589 1.00 90.12 185 VAL A N 1
ATOM 1452 C CA . VAL A 1 185 ? 8.385 10.072 -10.800 1.00 90.12 185 VAL A CA 1
ATOM 1453 C C . VAL A 1 185 ? 9.162 10.682 -11.968 1.00 90.12 185 VAL A C 1
ATOM 1455 O O . VAL A 1 185 ? 9.175 10.121 -13.065 1.00 90.12 185 VAL A O 1
ATOM 1458 N N . ARG A 1 186 ? 9.867 11.792 -11.734 1.00 92.94 186 ARG A N 1
ATOM 1459 C CA . ARG A 1 186 ? 10.727 12.433 -12.737 1.00 92.94 186 ARG A CA 1
ATOM 1460 C C . ARG A 1 186 ? 11.845 11.508 -13.212 1.00 92.94 186 ARG A C 1
ATOM 1462 O O . ARG A 1 186 ? 12.028 11.383 -14.418 1.00 92.94 186 ARG A O 1
ATOM 1469 N N . ASN A 1 187 ? 12.519 10.799 -12.309 1.00 91.62 187 ASN A N 1
ATOM 1470 C CA . ASN A 1 187 ? 13.566 9.839 -12.671 1.00 91.62 187 ASN A CA 1
ATOM 1471 C C . ASN A 1 187 ? 13.029 8.727 -13.585 1.00 91.62 187 ASN A C 1
ATOM 1473 O O . ASN A 1 187 ? 13.674 8.363 -14.572 1.00 91.62 187 ASN A O 1
ATOM 1477 N N . VAL A 1 188 ? 11.829 8.209 -13.295 1.00 90.06 188 VAL A N 1
ATOM 1478 C CA . VAL A 1 188 ? 11.175 7.204 -14.147 1.00 90.06 188 VAL A CA 1
ATOM 1479 C C . VAL A 1 188 ? 10.824 7.792 -15.515 1.00 90.06 188 VAL A C 1
ATOM 1481 O O . VAL A 1 188 ? 11.075 7.151 -16.535 1.00 90.06 188 VAL A O 1
ATOM 1484 N N . HIS A 1 189 ? 10.305 9.021 -15.572 1.00 91.56 189 HIS A N 1
ATOM 1485 C CA . HIS A 1 189 ? 10.028 9.692 -16.843 1.00 91.56 189 HIS A CA 1
ATOM 1486 C C . HIS A 1 189 ? 11.291 9.931 -17.672 1.00 91.56 189 HIS A C 1
ATOM 1488 O O . HIS A 1 189 ? 11.298 9.623 -18.861 1.00 91.56 189 HIS A O 1
ATOM 1494 N N . GLU A 1 190 ? 12.370 10.417 -17.063 1.00 92.31 190 GLU A N 1
ATOM 1495 C CA . GLU A 1 190 ? 13.645 10.643 -17.747 1.00 92.31 190 GLU A CA 1
ATOM 1496 C C . GLU A 1 190 ? 14.243 9.341 -18.290 1.00 92.31 190 GLU A C 1
ATOM 1498 O O . GLU A 1 190 ? 14.703 9.301 -19.433 1.00 92.31 190 GLU A O 1
ATOM 1503 N N . ARG A 1 191 ? 14.193 8.256 -17.506 1.00 90.12 191 ARG A N 1
ATOM 1504 C CA . ARG A 1 191 ? 14.576 6.911 -17.960 1.00 90.12 191 ARG A CA 1
ATOM 1505 C C . ARG A 1 191 ? 13.734 6.477 -19.160 1.00 90.12 191 ARG A C 1
ATOM 1507 O O . ARG A 1 191 ? 14.280 6.041 -20.170 1.00 90.12 191 ARG A O 1
ATOM 1514 N N . ASN A 1 192 ? 12.418 6.629 -19.067 1.00 91.06 192 ASN A N 1
ATOM 1515 C CA . ASN A 1 192 ? 11.479 6.255 -20.119 1.00 91.06 192 ASN A CA 1
ATOM 1516 C C . ASN A 1 192 ? 11.713 7.046 -21.419 1.00 91.06 192 ASN A C 1
ATOM 1518 O O . ASN A 1 192 ? 11.684 6.470 -22.505 1.00 91.06 192 ASN A O 1
ATOM 1522 N N . GLU A 1 193 ? 11.987 8.346 -21.327 1.00 92.56 193 GLU A N 1
ATOM 1523 C CA . GLU A 1 193 ? 12.306 9.187 -22.484 1.00 92.56 193 GLU A CA 1
ATOM 1524 C C . GLU A 1 193 ? 13.641 8.802 -23.135 1.00 92.56 193 GLU A C 1
ATOM 1526 O O . GLU A 1 193 ? 13.727 8.765 -24.363 1.00 92.56 193 GLU A O 1
ATOM 1531 N N . LYS A 1 194 ? 14.664 8.446 -22.346 1.00 92.44 194 LYS A N 1
ATOM 1532 C CA . LYS A 1 194 ? 15.936 7.920 -22.876 1.00 92.44 194 LYS A CA 1
ATOM 1533 C C . LYS A 1 194 ? 15.725 6.617 -23.645 1.00 92.44 194 LYS A C 1
ATOM 1535 O O . LYS A 1 194 ? 16.094 6.541 -24.811 1.00 92.44 194 LYS A O 1
ATOM 1540 N N . ILE A 1 195 ? 15.019 5.653 -23.050 1.00 89.69 195 ILE A N 1
ATOM 1541 C CA . ILE A 1 195 ? 14.723 4.360 -23.690 1.00 89.69 195 ILE A CA 1
ATOM 1542 C C . ILE A 1 195 ? 13.921 4.553 -24.984 1.00 89.69 195 ILE A C 1
ATOM 1544 O O . ILE A 1 195 ? 14.178 3.890 -25.988 1.00 89.69 195 ILE A O 1
ATOM 1548 N N . LYS A 1 196 ? 12.944 5.469 -24.999 1.00 90.81 196 LYS A N 1
ATOM 1549 C CA . LYS A 1 196 ? 12.195 5.796 -26.222 1.00 90.81 196 LYS A CA 1
ATOM 1550 C C . LYS A 1 196 ? 13.103 6.350 -27.318 1.00 90.81 196 LYS A C 1
ATOM 1552 O O . LYS A 1 196 ? 12.958 5.936 -28.466 1.00 90.81 196 LYS A O 1
ATOM 1557 N N . LYS A 1 197 ? 14.011 7.273 -26.983 1.00 93.69 197 LYS A N 1
ATOM 1558 C CA . LYS A 1 197 ? 14.963 7.851 -27.945 1.00 93.69 197 LYS A CA 1
ATOM 1559 C C . LYS A 1 197 ? 15.901 6.784 -28.502 1.00 93.69 197 LYS A C 1
ATOM 1561 O O . LYS A 1 197 ? 15.986 6.656 -29.717 1.00 93.69 197 LYS A O 1
ATOM 1566 N N . GLU A 1 198 ? 16.482 5.956 -27.639 1.00 91.94 198 GLU A N 1
ATOM 1567 C CA . GLU A 1 198 ? 17.342 4.833 -28.037 1.00 91.94 198 GLU A CA 1
ATOM 1568 C C . GLU A 1 198 ? 16.602 3.850 -28.957 1.00 91.94 198 GLU A C 1
ATOM 1570 O O . GLU A 1 198 ? 17.123 3.452 -29.997 1.00 91.94 198 GLU A O 1
ATOM 1575 N N . ARG A 1 199 ? 15.340 3.512 -28.646 1.00 89.62 199 ARG A N 1
ATOM 1576 C CA . ARG A 1 199 ? 14.504 2.680 -29.529 1.00 89.62 199 ARG A CA 1
ATOM 1577 C C . ARG A 1 199 ? 14.260 3.342 -30.886 1.00 89.62 199 ARG A C 1
ATOM 1579 O O . ARG A 1 199 ? 14.302 2.662 -31.906 1.00 89.62 199 ARG A O 1
ATOM 1586 N N . GLN A 1 200 ? 13.997 4.648 -30.922 1.00 91.94 200 GLN A N 1
ATOM 1587 C CA . GLN A 1 200 ? 13.793 5.375 -32.179 1.00 91.94 200 GLN A CA 1
ATOM 1588 C C . GLN A 1 200 ? 15.070 5.455 -33.021 1.00 91.94 200 GLN A C 1
ATOM 1590 O O . GLN A 1 200 ? 14.994 5.343 -34.244 1.00 91.94 200 GLN A O 1
ATOM 1595 N N . GLU A 1 201 ? 16.227 5.646 -32.392 1.00 93.50 201 GLU A N 1
ATOM 1596 C CA . GLU A 1 201 ? 17.532 5.646 -33.060 1.00 93.50 201 GLU A CA 1
ATOM 1597 C C . GLU A 1 201 ? 17.857 4.258 -33.620 1.00 93.50 201 GLU A C 1
ATOM 1599 O O . GLU A 1 201 ? 18.119 4.143 -34.815 1.00 93.50 201 GLU A O 1
ATOM 1604 N N . ALA A 1 202 ? 17.667 3.196 -32.832 1.00 91.06 202 ALA A N 1
ATOM 1605 C CA . ALA A 1 202 ? 17.842 1.818 -33.292 1.00 91.06 202 ALA A CA 1
ATOM 1606 C C . ALA A 1 202 ? 16.931 1.467 -34.485 1.00 91.06 202 ALA A C 1
ATOM 1608 O O . ALA A 1 202 ? 17.366 0.811 -35.430 1.00 91.06 202 ALA A O 1
ATOM 1609 N N . ILE A 1 203 ? 15.674 1.933 -34.488 1.00 91.62 203 ILE A N 1
ATOM 1610 C CA . ILE A 1 203 ? 14.758 1.747 -35.627 1.00 91.62 203 ILE A CA 1
ATOM 1611 C C . ILE A 1 203 ? 15.257 2.505 -36.865 1.00 91.62 203 ILE A C 1
ATOM 1613 O O . ILE A 1 203 ? 15.193 1.980 -37.977 1.00 91.62 203 ILE A O 1
ATOM 1617 N N . LYS A 1 204 ? 15.753 3.738 -36.703 1.00 92.88 204 LYS A N 1
ATOM 1618 C CA . LYS A 1 204 ? 16.308 4.521 -37.819 1.00 92.88 204 LYS A CA 1
ATOM 1619 C C . LYS A 1 204 ? 17.552 3.858 -38.405 1.00 92.88 204 LYS A C 1
ATOM 1621 O O . LYS A 1 204 ? 17.670 3.819 -39.628 1.00 92.88 204 LYS A O 1
ATOM 1626 N N . ASP A 1 205 ? 18.434 3.329 -37.566 1.00 91.69 205 ASP A N 1
ATOM 1627 C CA . ASP A 1 205 ? 19.654 2.653 -38.006 1.00 91.69 205 ASP A CA 1
ATOM 1628 C C . ASP A 1 205 ? 19.348 1.323 -38.698 1.00 91.69 205 ASP A C 1
ATOM 1630 O O . ASP A 1 205 ? 19.882 1.068 -39.776 1.00 91.69 205 ASP A O 1
ATOM 1634 N N . ASN A 1 206 ? 18.400 0.536 -38.176 1.00 91.19 206 ASN A N 1
ATOM 1635 C CA . ASN A 1 206 ? 17.939 -0.686 -38.839 1.00 91.19 206 ASN A CA 1
ATOM 1636 C C . ASN A 1 206 ? 17.306 -0.382 -40.213 1.00 91.19 206 ASN A C 1
ATOM 1638 O O . ASN A 1 206 ? 17.648 -0.993 -41.220 1.00 91.19 206 ASN A O 1
ATOM 1642 N N . ASN A 1 207 ? 16.466 0.656 -40.304 1.00 90.12 207 ASN A N 1
ATOM 1643 C CA . ASN A 1 207 ? 15.888 1.088 -41.582 1.00 90.12 207 ASN A CA 1
ATOM 1644 C C . ASN A 1 207 ? 16.941 1.599 -42.581 1.00 90.12 207 ASN A C 1
ATOM 1646 O O . ASN A 1 207 ? 16.759 1.458 -43.789 1.00 90.12 207 ASN A O 1
ATOM 1650 N N . ARG A 1 208 ? 18.028 2.221 -42.108 1.00 88.44 208 ARG A N 1
ATOM 1651 C CA . ARG A 1 208 ? 19.155 2.630 -42.963 1.00 88.44 208 ARG A CA 1
ATOM 1652 C C . ARG A 1 208 ? 19.939 1.423 -43.466 1.00 88.44 208 ARG A C 1
ATOM 1654 O O . ARG A 1 208 ? 20.266 1.396 -44.648 1.00 88.44 208 ARG A O 1
ATOM 1661 N N . ALA A 1 209 ? 20.194 0.440 -42.604 1.00 87.00 209 ALA A N 1
ATOM 1662 C CA . ALA A 1 209 ? 20.853 -0.806 -42.982 1.00 87.00 209 ALA A CA 1
ATOM 1663 C C . ALA A 1 209 ? 20.045 -1.560 -44.050 1.00 87.00 209 ALA A C 1
ATOM 1665 O O . ALA A 1 209 ? 20.589 -1.866 -45.106 1.00 87.00 209 ALA A O 1
ATOM 1666 N N . LEU A 1 210 ? 18.731 -1.724 -43.846 1.00 86.31 210 LEU A N 1
ATOM 1667 C CA . LEU A 1 210 ? 17.833 -2.363 -44.818 1.00 86.31 210 LEU A CA 1
ATOM 1668 C C . LEU A 1 210 ? 17.815 -1.645 -46.176 1.00 86.31 210 LEU A C 1
ATOM 1670 O O . LEU A 1 210 ? 17.797 -2.293 -47.218 1.00 86.31 210 LEU A O 1
ATOM 1674 N N . LYS A 1 211 ? 17.853 -0.304 -46.192 1.00 87.62 211 LYS A N 1
ATOM 1675 C CA . LYS A 1 211 ? 17.949 0.460 -47.448 1.00 87.62 211 LYS A CA 1
ATOM 1676 C C . LYS A 1 211 ? 19.275 0.231 -48.171 1.00 87.62 211 LYS A C 1
ATOM 1678 O O . LYS A 1 211 ? 19.272 0.064 -49.383 1.00 87.62 211 LYS A O 1
ATOM 1683 N N . GLN A 1 212 ? 20.391 0.211 -47.442 1.00 84.75 212 GLN A N 1
ATOM 1684 C CA . GLN A 1 212 ? 21.709 -0.043 -48.031 1.00 84.75 212 GLN A CA 1
ATOM 1685 C C . GLN A 1 212 ? 21.857 -1.482 -48.533 1.00 84.75 212 GLN A C 1
ATOM 1687 O O . GLN A 1 212 ? 22.537 -1.706 -49.530 1.00 84.75 212 GLN A O 1
ATOM 1692 N N . GLU A 1 213 ? 21.255 -2.458 -47.853 1.00 82.56 213 GLU A N 1
ATOM 1693 C CA . GLU A 1 213 ? 21.197 -3.839 -48.338 1.00 82.56 213 GLU A CA 1
ATOM 1694 C C . GLU A 1 213 ? 20.368 -3.936 -49.618 1.00 82.56 213 GLU A C 1
ATOM 1696 O O . GLU A 1 213 ? 20.873 -4.473 -50.600 1.00 82.56 213 GLU A O 1
ATOM 1701 N N . GLY A 1 214 ? 19.184 -3.313 -49.663 1.00 84.50 214 GLY A N 1
ATOM 1702 C CA . GLY A 1 214 ? 18.370 -3.245 -50.881 1.00 84.50 214 GLY A CA 1
ATOM 1703 C C . GLY A 1 214 ? 19.100 -2.581 -52.055 1.00 84.50 214 GLY A C 1
ATOM 1704 O O . GLY A 1 214 ? 19.126 -3.128 -53.150 1.00 84.50 214 GLY A O 1
ATOM 1705 N N . GLU A 1 215 ?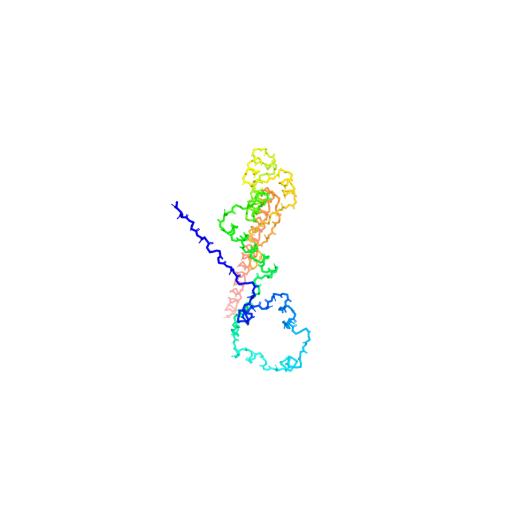 19.788 -1.457 -51.828 1.00 84.69 215 GLU A N 1
ATOM 1706 C CA . GLU A 1 215 ? 20.585 -0.793 -52.874 1.00 84.69 215 GLU A CA 1
ATOM 1707 C C . GLU A 1 215 ? 21.747 -1.666 -53.380 1.00 84.69 215 GLU A C 1
ATOM 1709 O O . GLU A 1 215 ? 22.047 -1.662 -54.574 1.00 84.69 215 GLU A O 1
ATOM 1714 N N . LYS A 1 216 ? 22.399 -2.436 -52.497 1.00 83.12 216 LYS A N 1
ATOM 1715 C CA . LYS A 1 216 ? 23.463 -3.379 -52.883 1.00 83.12 216 LYS A CA 1
ATOM 1716 C C . LYS A 1 216 ? 22.918 -4.588 -53.640 1.00 83.12 216 LYS A C 1
ATOM 1718 O O . LYS A 1 216 ? 23.591 -5.078 -54.544 1.00 83.12 216 LYS A O 1
ATOM 1723 N N . GLU A 1 217 ? 21.750 -5.098 -53.264 1.00 81.31 217 GLU A N 1
ATOM 1724 C CA . GLU A 1 217 ? 21.074 -6.179 -53.988 1.00 81.31 217 GLU A CA 1
ATOM 1725 C C . GLU A 1 217 ? 20.630 -5.719 -55.379 1.00 81.31 217 GLU A C 1
ATOM 1727 O O . GLU A 1 217 ? 20.908 -6.409 -56.359 1.00 81.31 217 GLU A O 1
ATOM 1732 N N . ASP A 1 218 ? 20.063 -4.517 -55.490 1.00 83.38 218 ASP A N 1
ATOM 1733 C CA . ASP A 1 218 ? 19.677 -3.913 -56.767 1.00 83.38 218 ASP A CA 1
ATOM 1734 C C . ASP A 1 218 ? 20.886 -3.671 -57.683 1.00 83.38 218 ASP A C 1
ATOM 1736 O O . ASP A 1 218 ? 20.801 -3.888 -58.892 1.00 83.38 218 ASP A O 1
ATOM 1740 N N . GLN A 1 219 ? 22.024 -3.236 -57.128 1.00 82.69 219 GLN A N 1
ATOM 1741 C CA . GLN A 1 219 ? 23.274 -3.094 -57.886 1.00 82.69 219 GLN A CA 1
ATOM 1742 C C . GLN A 1 219 ? 23.792 -4.446 -58.384 1.00 82.69 219 GLN 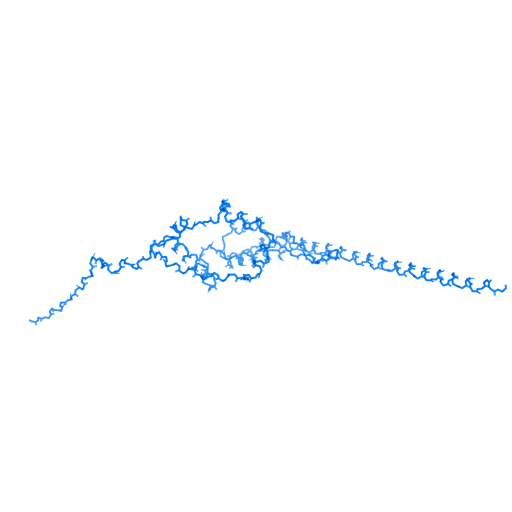A C 1
ATOM 1744 O O . GLN A 1 219 ? 24.058 -4.584 -59.573 1.00 82.69 219 GLN A O 1
ATOM 1749 N N . LYS A 1 220 ? 23.845 -5.469 -57.520 1.00 84.31 220 LYS A N 1
ATOM 1750 C CA . LYS A 1 220 ? 24.240 -6.830 -57.926 1.00 84.31 220 LYS A CA 1
ATOM 1751 C C . LYS A 1 220 ? 23.335 -7.399 -59.015 1.00 84.31 220 LYS A C 1
ATOM 1753 O O . LYS A 1 220 ? 23.816 -8.080 -59.913 1.00 84.31 220 LYS A O 1
ATOM 1758 N N . LEU A 1 221 ? 22.029 -7.149 -58.925 1.00 80.75 221 LEU A N 1
ATOM 1759 C CA . LEU A 1 221 ? 21.076 -7.576 -59.945 1.00 80.75 221 LEU A CA 1
ATOM 1760 C C . LEU A 1 221 ? 21.349 -6.883 -61.281 1.00 80.75 221 LEU A C 1
ATOM 1762 O O . LEU A 1 221 ? 21.338 -7.558 -62.301 1.00 80.75 221 LEU A O 1
ATOM 1766 N N . LYS A 1 222 ? 21.631 -5.575 -61.290 1.00 82.62 222 LYS A N 1
ATOM 1767 C CA . LYS A 1 222 ? 21.985 -4.850 -62.522 1.00 82.62 222 LYS A CA 1
ATOM 1768 C C . LYS A 1 222 ? 23.269 -5.380 -63.158 1.00 82.62 222 LYS A C 1
ATOM 1770 O O . LYS A 1 222 ? 23.257 -5.675 -64.349 1.00 82.62 222 LYS A O 1
ATOM 1775 N N . ASP A 1 223 ? 24.313 -5.590 -62.361 1.00 82.06 223 ASP A N 1
ATOM 1776 C CA . ASP A 1 223 ? 25.600 -6.096 -62.854 1.00 82.06 223 ASP A CA 1
ATOM 1777 C C . ASP A 1 223 ? 25.460 -7.485 -63.517 1.00 82.06 223 ASP A C 1
ATOM 1779 O O . ASP A 1 223 ? 26.089 -7.754 -64.537 1.00 82.06 223 ASP A O 1
ATOM 1783 N N . LEU A 1 224 ? 24.570 -8.349 -63.006 1.00 80.12 224 LEU A N 1
ATOM 1784 C CA . LEU A 1 224 ? 24.296 -9.675 -63.584 1.00 80.12 224 LEU A CA 1
ATOM 1785 C C . LEU A 1 224 ? 23.617 -9.639 -64.963 1.00 80.12 224 LEU A C 1
ATOM 1787 O O . LEU A 1 224 ? 23.719 -10.614 -65.709 1.00 80.12 224 LEU A O 1
ATOM 1791 N N . PHE A 1 225 ? 22.896 -8.567 -65.298 1.00 77.19 225 PHE A N 1
ATOM 1792 C CA . PHE A 1 225 ? 22.233 -8.428 -66.599 1.00 77.19 225 PHE A CA 1
ATOM 1793 C C . PHE A 1 225 ? 23.065 -7.620 -67.605 1.00 77.19 225 PHE A C 1
ATOM 1795 O O . PHE A 1 225 ? 22.936 -7.856 -68.808 1.00 77.19 225 PHE A O 1
ATOM 1802 N N . ASP A 1 226 ? 23.953 -6.739 -67.138 1.00 69.69 226 ASP A N 1
ATOM 1803 C CA . ASP A 1 226 ? 24.825 -5.933 -68.002 1.00 69.69 226 ASP A CA 1
ATOM 1804 C C . ASP A 1 226 ? 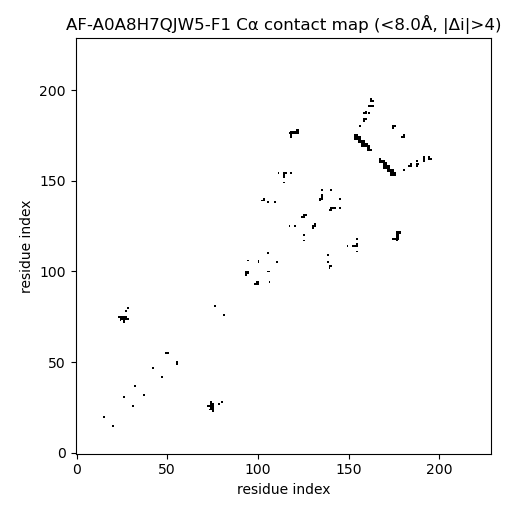26.058 -6.705 -68.529 1.00 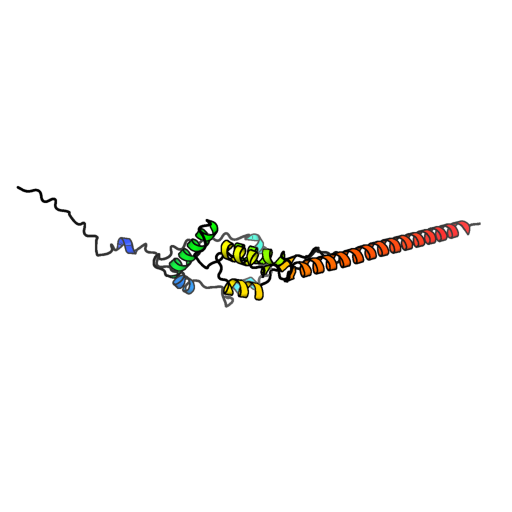69.69 226 ASP A C 1
ATOM 1806 O O . ASP A 1 226 ? 26.565 -6.369 -69.596 1.00 69.69 226 ASP A O 1
ATOM 1810 N N . GLU A 1 227 ? 26.504 -7.793 -67.882 1.00 60.50 227 GLU A N 1
ATOM 1811 C CA . GLU A 1 227 ? 27.601 -8.660 -68.380 1.00 60.50 227 GLU A CA 1
ATOM 1812 C C . GLU A 1 227 ? 27.201 -9.609 -69.540 1.00 60.50 227 GLU A C 1
ATOM 1814 O O . GLU A 1 227 ? 27.966 -10.494 -69.927 1.00 60.50 227 GLU A O 1
ATOM 1819 N N . SER A 1 228 ? 26.014 -9.439 -70.131 1.00 55.84 228 SER A N 1
ATOM 1820 C CA . SER A 1 228 ? 25.494 -10.290 -71.212 1.00 55.84 228 SER A CA 1
ATOM 1821 C C . SER A 1 228 ? 25.561 -9.648 -72.607 1.00 55.84 228 SER A C 1
ATOM 1823 O O . SER A 1 228 ? 24.561 -9.629 -73.316 1.00 55.84 228 SER A O 1
ATOM 1825 N N . TYR A 1 229 ? 26.725 -9.140 -73.032 1.00 49.91 229 TYR A N 1
ATOM 1826 C CA . TYR A 1 229 ? 26.984 -8.765 -74.437 1.00 49.91 229 TYR A CA 1
ATOM 1827 C C . TYR A 1 229 ? 28.431 -9.009 -74.869 1.00 49.91 229 TYR A C 1
ATOM 1829 O O . TYR A 1 229 ? 29.354 -8.592 -74.136 1.00 49.91 229 TYR A O 1
#

pLDDT: mean 78.72, std 11.69, range [43.09, 93.69]

Nearest PDB structures (foldseek):
  5bs6-assembly1_B  TM=2.456E-01  e=1.155E+00  Bacteroides thetaiotaomicron VPI-5482

Foldseek 3Di:
DDDDDDDDDPDDDPDDDPVVVPPAQPDDPVVVVVVDPPPCPDQDPVNVVLVPDPCNVVVVVVVPDDDDDPPPRPHHPPDPVVVVVVVVVVVVVCVVVVVDDPQADFDPVRLVVVQVVQQADAPPPCVPPVNVVVSCVVGVHDPVVVVVCLVPDHDWDWEAFAPPDPVSDTDIDTGNYNVVVVVVNVVSVVNNVVVVVVVVVVVVVVVVVVVVVVVVVVVVVVVVVVVPD

Solvent-accessible surface area (backbone atoms only — not comparable to full-atom values): 14081 Å² total; per-residue (Å²): 140,86,84,85,82,82,81,80,77,80,77,74,80,91,66,84,58,74,80,67,62,78,77,58,46,82,45,41,74,74,55,45,66,74,69,50,80,71,68,76,88,57,79,49,72,70,55,54,53,52,73,67,41,91,56,43,68,60,54,54,61,72,67,52,86,81,81,77,76,81,80,82,72,62,58,33,88,86,40,68,67,60,53,53,52,50,53,49,54,51,50,52,50,30,57,75,68,66,54,68,66,58,92,78,51,75,55,69,69,57,51,50,49,53,46,55,52,51,34,70,32,56,86,72,50,67,74,36,67,70,54,39,51,50,50,31,67,74,60,58,50,55,71,72,57,51,51,52,45,66,73,75,58,74,46,77,42,78,42,78,58,46,78,85,44,92,80,54,59,58,55,71,43,82,41,77,30,30,66,57,46,55,49,54,52,47,52,52,49,55,51,41,54,49,54,51,50,54,52,53,50,52,52,52,52,51,54,49,49,55,50,54,51,51,54,50,51,53,49,53,54,49,56,70,62,67,75,74,122

Mean predicted aligned error: 18.15 Å

Secondary structure (DSSP, 8-state):
-------------SS--HHHHTT---B-HHHHHHHS--S-SS--HHHHHHTT-TTHHHHHHHH-S---------B-TT-HHHHHHHHHHHHHHHHHTT----TT---HHHHHHHHHHHHHSPTTSTTSHHHHHHHHHHHT--HHHHHHHHHH--EEEEPPPPTT-TT-PPPEEEESSHHHHHHHHHHHHHHHHHHHHHHHHHHHHHHHHHHHHHHHHHHHHHHHHHT--